Protein AF-C5RCT8-F1 (afdb_monomer_lite)

Secondary structure (DSSP, 8-state):
-------SS--HHHHHHHHHHHHHTT----SEEEES--TTHHHHHHHH-TTSEEEE-HHHHHHHHHHHS-TTTHHHHHHHHHHHHH-SSHHHHHHHHHHHHHHHHTT-HHHHHHHHH-TTSSGGGGS-HHHHHHHH--HHHHHHHHHHHHHHHTT---SSHHHHHHHHHHHHHHHHHHHTT-PPTT-S--HHHHHHHHTT-SEEEES-HHHHHHHHHTT---SEEEE--SPP----PPP-PPEEEEEEEEEEE--HHHHGGGGS--SSEEEEEEE---SPPPTTEEEEE---HHHHGGG--EEEE--

Structure (mmCIF, N/CA/C/O backbone):
data_AF-C5RCT8-F1
#
_entry.id   AF-C5RCT8-F1
#
loop_
_atom_site.group_PDB
_atom_site.id
_atom_site.type_symbol
_atom_site.label_atom_id
_atom_site.label_alt_id
_atom_site.label_comp_id
_atom_site.label_asym_id
_atom_site.label_entity_id
_atom_site.label_seq_id
_atom_site.pdbx_PDB_ins_code
_atom_site.Cartn_x
_atom_site.Cartn_y
_atom_site.Cartn_z
_atom_site.occupancy
_atom_site.B_iso_or_equiv
_atom_site.auth_seq_id
_atom_site.auth_comp_id
_atom_site.auth_asym_id
_atom_site.auth_atom_id
_atom_site.pdbx_PDB_model_num
ATOM 1 N N . MET A 1 1 ? 4.309 7.008 -5.033 1.00 77.38 1 MET A N 1
ATOM 2 C CA . MET A 1 1 ? 3.570 8.239 -4.696 1.00 77.38 1 MET A CA 1
ATOM 3 C C . MET A 1 1 ? 3.017 8.797 -5.989 1.00 77.38 1 MET A C 1
ATOM 5 O O . MET A 1 1 ? 3.770 8.802 -6.954 1.00 77.38 1 MET A O 1
ATOM 9 N N . LEU A 1 2 ? 1.727 9.137 -6.037 1.00 84.38 2 LEU A N 1
ATOM 10 C CA . LEU A 1 2 ? 1.092 9.661 -7.255 1.00 84.38 2 LEU A CA 1
ATOM 11 C C . LEU A 1 2 ? 1.154 11.185 -7.296 1.00 84.38 2 LEU A C 1
ATOM 13 O O . LEU A 1 2 ? 1.546 11.748 -8.307 1.00 84.38 2 LEU A O 1
ATOM 17 N N . ASN A 1 3 ? 0.832 11.833 -6.177 1.00 88.62 3 ASN A N 1
ATOM 18 C CA . ASN A 1 3 ? 0.940 13.275 -6.037 1.00 88.62 3 ASN A CA 1
ATOM 19 C C . ASN A 1 3 ? 1.176 13.670 -4.569 1.00 88.62 3 ASN A C 1
ATOM 21 O O . ASN A 1 3 ? 1.023 12.832 -3.672 1.00 88.62 3 ASN A O 1
ATOM 25 N N . TYR A 1 4 ? 1.558 14.923 -4.341 1.00 89.81 4 TYR A N 1
ATOM 26 C CA . TYR A 1 4 ? 1.671 15.557 -3.034 1.00 89.81 4 TYR A CA 1
ATOM 27 C C . TYR A 1 4 ? 1.372 17.056 -3.167 1.00 89.81 4 TYR A C 1
ATOM 29 O O . TYR A 1 4 ? 1.476 17.617 -4.252 1.00 89.81 4 TYR A O 1
ATOM 37 N N . GLN A 1 5 ? 0.999 17.697 -2.063 1.00 88.31 5 GLN A N 1
ATOM 38 C CA . GLN A 1 5 ? 0.811 19.142 -2.005 1.00 88.31 5 GLN A CA 1
ATOM 39 C C . GLN A 1 5 ? 1.250 19.626 -0.626 1.00 88.31 5 GLN A C 1
ATOM 41 O O . GLN A 1 5 ? 0.885 19.021 0.386 1.00 88.31 5 GLN A O 1
ATOM 46 N N . VAL A 1 6 ? 2.060 20.683 -0.590 1.00 87.81 6 VAL A N 1
ATOM 47 C CA . VAL A 1 6 ? 2.393 21.382 0.653 1.00 87.81 6 VAL A CA 1
ATOM 48 C C . VAL A 1 6 ? 1.268 22.363 0.937 1.00 87.81 6 VAL A C 1
ATOM 50 O O . VAL A 1 6 ? 0.852 23.115 0.059 1.00 87.81 6 VAL A O 1
ATOM 53 N N . ALA A 1 7 ? 0.738 22.321 2.153 1.00 86.69 7 ALA A N 1
ATOM 54 C CA . ALA A 1 7 ? -0.342 23.197 2.558 1.00 86.69 7 ALA A CA 1
ATOM 55 C C . ALA A 1 7 ? -0.207 23.600 4.031 1.00 86.69 7 ALA A C 1
ATOM 57 O O . ALA A 1 7 ? 0.176 22.765 4.855 1.00 86.69 7 ALA A O 1
ATOM 58 N N . PRO A 1 8 ? -0.560 24.849 4.384 1.00 82.94 8 PRO A N 1
ATOM 59 C CA . PRO A 1 8 ? -0.461 25.340 5.756 1.00 82.94 8 PRO A CA 1
ATOM 60 C C . PRO A 1 8 ? -1.582 24.815 6.665 1.00 82.94 8 PRO A C 1
ATOM 62 O O . PRO A 1 8 ? -1.410 24.749 7.879 1.00 82.94 8 PRO A O 1
ATOM 65 N N . THR A 1 9 ? -2.740 24.459 6.100 1.00 81.56 9 THR A N 1
ATOM 66 C CA . THR A 1 9 ? -3.911 23.968 6.843 1.00 81.56 9 THR A CA 1
ATOM 67 C C . THR A 1 9 ? -4.598 22.835 6.092 1.00 81.56 9 THR A C 1
ATOM 69 O O . THR A 1 9 ? -4.461 22.714 4.880 1.00 81.56 9 THR A O 1
ATOM 72 N N . GLU A 1 10 ? -5.359 22.000 6.797 1.00 78.75 10 GLU A N 1
ATOM 73 C CA . GLU A 1 10 ? -6.239 21.017 6.163 1.00 78.75 10 GLU A CA 1
ATOM 74 C C . GLU A 1 10 ? -7.569 21.694 5.800 1.00 78.75 10 GLU A C 1
ATOM 76 O O . GLU A 1 10 ? -8.319 22.105 6.686 1.00 78.75 10 GLU A O 1
ATOM 81 N N . SER A 1 11 ? -7.876 21.827 4.506 1.00 83.88 11 SER A N 1
ATOM 82 C CA . SER A 1 11 ? -9.152 22.386 4.039 1.00 83.88 11 SER A CA 1
ATOM 83 C C . SER A 1 11 ? -9.730 21.593 2.868 1.00 83.88 11 SER A C 1
ATOM 85 O O . SER A 1 11 ? -8.994 20.980 2.090 1.00 83.88 11 SER A O 1
ATOM 87 N N . THR A 1 12 ? -11.057 21.640 2.699 1.00 84.00 12 THR A N 1
ATOM 88 C CA . THR A 1 12 ? -11.737 21.038 1.539 1.00 84.00 12 THR A CA 1
ATOM 89 C C . THR A 1 12 ? -11.171 21.568 0.216 1.00 84.00 12 THR A C 1
ATOM 91 O O . THR A 1 12 ? -11.047 20.805 -0.743 1.00 84.00 12 THR A O 1
ATOM 94 N N . GLY A 1 13 ? -10.789 22.851 0.156 1.00 86.69 13 GLY A N 1
ATOM 95 C CA . GLY A 1 13 ? -10.220 23.469 -1.045 1.00 86.69 13 GLY A CA 1
ATOM 96 C C . GLY A 1 13 ? -8.923 22.793 -1.493 1.00 86.69 13 GLY A C 1
ATOM 97 O O . GLY A 1 13 ? -8.798 22.425 -2.658 1.00 86.69 13 GLY A O 1
ATOM 98 N N . ILE A 1 14 ? -8.016 22.527 -0.552 1.00 88.50 14 ILE A N 1
ATOM 99 C CA . ILE A 1 14 ? -6.735 21.860 -0.832 1.00 88.50 14 ILE A CA 1
ATOM 100 C C . ILE A 1 14 ? -6.958 20.418 -1.293 1.00 88.50 14 ILE A C 1
ATOM 102 O O . ILE A 1 14 ? -6.371 19.979 -2.278 1.00 88.50 14 ILE A O 1
ATOM 106 N N . TRP A 1 15 ? -7.857 19.675 -0.639 1.00 90.44 15 TRP A N 1
ATOM 107 C CA . TRP A 1 15 ? -8.186 18.317 -1.086 1.00 90.44 15 TRP A CA 1
ATOM 108 C C . TRP A 1 15 ? -8.823 18.303 -2.476 1.00 90.44 15 TRP A C 1
ATOM 110 O O . TRP A 1 15 ? -8.517 17.424 -3.275 1.00 90.44 15 TRP A O 1
ATOM 120 N N . THR A 1 16 ? -9.684 19.273 -2.779 1.00 90.00 16 THR A N 1
ATOM 121 C CA . THR A 1 16 ? -10.315 19.434 -4.100 1.00 90.00 16 THR A CA 1
ATOM 122 C C . THR A 1 16 ? -9.260 19.681 -5.176 1.00 90.00 16 THR A C 1
ATOM 124 O O . THR A 1 16 ? -9.295 19.053 -6.233 1.00 90.00 16 THR A O 1
ATOM 127 N N . GLU A 1 17 ? -8.282 20.543 -4.901 1.00 91.00 17 GLU A N 1
ATOM 128 C CA . GLU A 1 17 ? -7.167 20.797 -5.810 1.00 91.00 17 GLU A CA 1
ATOM 129 C C . GLU A 1 17 ? -6.319 19.536 -6.026 1.00 91.00 17 GLU A C 1
ATOM 131 O O . GLU A 1 17 ? -6.157 19.090 -7.167 1.00 91.00 17 GLU A O 1
ATOM 136 N N . LEU A 1 18 ? -5.867 18.892 -4.945 1.00 92.00 18 LEU A N 1
ATOM 137 C CA . LEU A 1 18 ? -5.072 17.666 -5.015 1.00 92.00 18 LEU A CA 1
ATOM 138 C C . LEU A 1 18 ? -5.809 16.546 -5.768 1.00 92.00 18 LEU A C 1
ATOM 140 O O . LEU A 1 18 ? -5.236 15.899 -6.641 1.00 92.00 18 LEU A O 1
ATOM 144 N N . LEU A 1 19 ? -7.092 16.316 -5.489 1.00 92.62 19 LEU A N 1
ATOM 145 C CA . LEU A 1 19 ? -7.886 15.304 -6.195 1.00 92.62 19 LEU A CA 1
ATOM 146 C C . LEU A 1 19 ? -8.122 15.692 -7.663 1.00 92.62 19 LEU A C 1
ATOM 148 O O . LEU A 1 19 ? -8.062 14.835 -8.544 1.00 92.62 19 LEU A O 1
ATOM 152 N N . GLY A 1 20 ? -8.324 16.980 -7.947 1.00 92.00 20 GLY A N 1
ATOM 153 C CA . GLY A 1 20 ? -8.445 17.503 -9.305 1.00 92.00 20 GLY A CA 1
ATOM 154 C C . GLY A 1 20 ? -7.177 17.297 -10.134 1.00 92.00 20 GLY A C 1
ATOM 155 O O . GLY A 1 20 ? -7.262 16.929 -11.306 1.00 92.00 20 GLY A O 1
ATOM 156 N N . THR A 1 21 ? -5.994 17.469 -9.538 1.00 92.69 21 THR A N 1
ATOM 157 C CA . THR A 1 21 ? -4.724 17.182 -10.227 1.00 92.69 21 THR A CA 1
ATOM 158 C C . THR A 1 21 ? -4.564 15.697 -10.554 1.00 92.69 21 THR A C 1
ATOM 160 O O . THR A 1 21 ? -4.125 15.382 -11.657 1.00 92.69 21 THR A O 1
ATOM 163 N N . LEU A 1 22 ? -4.994 14.782 -9.675 1.00 92.81 22 LEU A N 1
ATOM 164 C CA . LEU A 1 22 ? -4.985 13.340 -9.964 1.00 92.81 22 LEU A CA 1
ATOM 165 C C . LEU A 1 22 ? -5.866 12.994 -11.172 1.00 92.81 22 LEU A C 1
ATOM 167 O O . LEU A 1 22 ? -5.460 12.209 -12.028 1.00 92.81 22 LEU A O 1
ATOM 171 N N . ILE A 1 23 ? -7.044 13.615 -11.280 1.00 92.25 23 ILE A N 1
ATOM 172 C CA . ILE A 1 23 ? -7.932 13.440 -12.439 1.00 92.25 23 ILE A CA 1
ATOM 173 C C . ILE A 1 23 ? -7.268 13.972 -13.712 1.00 92.25 23 ILE A C 1
ATOM 175 O O . ILE A 1 23 ? -7.256 13.284 -14.732 1.00 92.25 23 ILE A O 1
ATOM 179 N N . LYS A 1 24 ? -6.659 15.165 -13.655 1.00 93.25 24 LYS A N 1
ATOM 180 C CA . LYS A 1 24 ? -5.913 15.744 -14.789 1.00 93.25 24 LYS A CA 1
ATOM 181 C C . LYS A 1 24 ? -4.738 14.863 -15.228 1.00 93.25 24 LYS A C 1
ATOM 183 O O . LYS A 1 24 ? -4.440 14.802 -16.414 1.00 93.25 24 LYS A O 1
ATOM 188 N N . GLN A 1 25 ? -4.105 14.157 -14.291 1.00 91.94 25 GLN A N 1
ATOM 189 C CA . GLN A 1 25 ? -3.040 13.181 -14.554 1.00 91.94 25 GLN A CA 1
ATOM 190 C C . GLN A 1 25 ? -3.556 11.840 -15.115 1.00 91.94 25 GLN A C 1
ATOM 192 O O . GLN A 1 25 ? -2.756 10.956 -15.410 1.00 91.94 25 GLN A O 1
ATOM 197 N N . GLY A 1 26 ? -4.873 11.676 -15.281 1.00 91.50 26 GLY A N 1
ATOM 198 C CA . GLY A 1 26 ? -5.485 10.516 -15.930 1.00 91.50 26 GLY A CA 1
ATOM 199 C C . GLY A 1 26 ? -6.064 9.468 -14.979 1.00 91.50 26 GLY A C 1
ATOM 200 O O . GLY A 1 26 ? -6.503 8.416 -15.446 1.00 91.50 26 GLY A O 1
ATOM 201 N N . VAL A 1 27 ? -6.108 9.723 -13.666 1.00 92.19 27 VAL A N 1
ATOM 202 C CA . VAL A 1 27 ? -6.805 8.833 -12.725 1.00 92.19 27 VAL A CA 1
ATOM 203 C C . VAL A 1 27 ? -8.311 8.942 -12.963 1.00 92.19 27 VAL A C 1
ATOM 205 O O . VAL A 1 27 ? -8.900 10.000 -12.756 1.00 92.19 27 VAL A O 1
ATOM 208 N N . LYS A 1 28 ? -8.933 7.841 -13.394 1.00 87.25 28 LYS A N 1
ATOM 209 C CA . LYS A 1 28 ? -10.374 7.782 -13.689 1.00 87.25 28 LYS A CA 1
ATOM 210 C C . LYS A 1 28 ? -11.154 7.120 -12.560 1.00 87.25 28 LYS A C 1
ATOM 212 O O . LYS A 1 28 ? -11.930 7.778 -11.876 1.00 87.25 28 LYS A O 1
ATOM 217 N N . ASP A 1 29 ? -10.895 5.836 -12.335 1.00 88.56 29 ASP A N 1
ATOM 218 C CA . ASP A 1 29 ? -11.643 5.027 -11.379 1.00 88.56 29 ASP A CA 1
ATOM 219 C C . ASP A 1 29 ? -10.770 4.622 -10.193 1.00 88.56 29 ASP A C 1
ATOM 221 O O . ASP A 1 29 ? -9.711 4.011 -10.342 1.00 88.56 29 ASP A O 1
ATOM 225 N N . VAL A 1 30 ? -11.247 4.946 -8.991 1.00 91.75 30 VAL A N 1
ATOM 226 C CA . VAL A 1 30 ? -10.635 4.531 -7.727 1.00 91.75 30 VAL A CA 1
ATOM 227 C C . VAL A 1 30 ? -11.649 3.702 -6.954 1.00 91.75 30 VAL A C 1
ATOM 229 O O . VAL A 1 30 ? -12.759 4.155 -6.693 1.00 91.75 30 VAL A O 1
ATOM 232 N N . LEU A 1 31 ? -11.273 2.482 -6.571 1.00 91.25 31 LEU A N 1
ATOM 233 C CA . LEU A 1 31 ? -12.170 1.582 -5.840 1.00 91.25 31 LEU A CA 1
ATOM 234 C C . LEU A 1 31 ? -12.254 1.918 -4.349 1.00 91.25 31 LEU A C 1
ATOM 236 O O . LEU A 1 31 ? -13.316 1.765 -3.746 1.00 91.25 31 LEU A O 1
ATOM 240 N N . LEU A 1 32 ? -11.140 2.345 -3.745 1.00 91.75 32 LEU A N 1
ATOM 241 C CA . LEU A 1 32 ? -11.029 2.539 -2.303 1.00 91.75 32 LEU A CA 1
ATOM 242 C C . LEU A 1 32 ? -10.039 3.648 -1.936 1.00 91.75 32 LEU A C 1
ATOM 244 O O . LEU A 1 32 ? -8.882 3.610 -2.348 1.00 91.75 32 LEU A O 1
ATOM 248 N N . PHE A 1 33 ? -10.469 4.555 -1.062 1.00 91.75 33 PHE A N 1
ATOM 249 C CA . PHE A 1 33 ? -9.598 5.478 -0.335 1.00 91.75 33 PHE A CA 1
ATOM 250 C C . PHE A 1 33 ? -9.476 5.052 1.130 1.00 91.75 33 PHE A C 1
ATOM 252 O O . PHE A 1 33 ? -10.487 4.862 1.807 1.00 91.75 33 PHE A O 1
ATOM 259 N N . VAL A 1 34 ? -8.243 4.933 1.635 1.00 90.56 34 VAL A N 1
ATOM 260 C CA . VAL A 1 34 ? -7.954 4.646 3.050 1.00 90.56 34 VAL A CA 1
ATOM 261 C C . VAL A 1 34 ? -7.294 5.871 3.685 1.00 90.56 34 VAL A C 1
ATOM 263 O O . VAL A 1 34 ? -6.197 6.244 3.277 1.00 90.56 34 VAL A O 1
ATOM 266 N N . ALA A 1 35 ? -7.931 6.489 4.683 1.00 89.12 35 ALA A N 1
ATOM 267 C CA . ALA A 1 35 ? -7.444 7.729 5.305 1.00 89.12 35 ALA A CA 1
ATOM 268 C C . ALA A 1 35 ? -7.709 7.787 6.822 1.00 89.12 35 ALA A C 1
ATOM 270 O O . ALA A 1 35 ? -8.601 7.106 7.326 1.00 89.12 35 ALA A O 1
ATOM 271 N N . ASP A 1 36 ? -6.930 8.591 7.556 1.00 83.31 36 ASP A N 1
ATOM 272 C CA . ASP A 1 36 ? -6.996 8.707 9.028 1.00 83.31 36 ASP A CA 1
ATOM 273 C C . ASP A 1 36 ? -8.324 9.311 9.522 1.00 83.31 36 ASP A C 1
ATOM 275 O O . ASP A 1 36 ? -8.956 8.798 10.438 1.00 83.31 36 ASP A O 1
ATOM 279 N N . GLY A 1 37 ? -8.835 10.343 8.858 1.00 77.88 37 GLY A N 1
ATOM 280 C CA . GLY A 1 37 ? -9.918 11.128 9.455 1.00 77.88 37 GLY A CA 1
ATOM 281 C C . GLY A 1 37 ? -9.874 12.596 9.084 1.00 77.88 37 GLY A C 1
ATOM 282 O O . GLY A 1 37 ? -10.264 13.417 9.902 1.00 77.88 37 GLY A O 1
ATOM 283 N N . LEU A 1 38 ? -9.312 12.921 7.918 1.00 82.12 38 LEU A N 1
ATOM 284 C CA . LEU A 1 38 ? -8.872 14.277 7.600 1.00 82.12 38 LEU A CA 1
ATOM 285 C C . LEU A 1 38 ? -10.069 15.187 7.325 1.00 82.12 38 LEU A C 1
ATOM 287 O O . LEU A 1 38 ? -11.027 14.790 6.651 1.00 82.12 38 LEU A O 1
ATOM 291 N N . VAL A 1 39 ? -10.001 16.408 7.848 1.00 79.88 39 VAL A N 1
ATOM 292 C CA . VAL A 1 39 ? -11.077 17.392 7.714 1.00 79.88 39 VAL A CA 1
ATOM 293 C C . VAL A 1 39 ? -11.191 17.813 6.246 1.00 79.88 39 VAL A C 1
ATOM 295 O O . VAL A 1 39 ? -10.190 18.054 5.574 1.00 79.88 39 VAL A O 1
ATOM 298 N N . GLY A 1 40 ? -12.417 17.846 5.717 1.00 82.31 40 GLY A N 1
ATOM 299 C CA . GLY A 1 40 ? -12.701 18.237 4.329 1.00 82.31 40 GLY A CA 1
ATOM 300 C C . GLY A 1 40 ? -12.374 17.185 3.258 1.00 82.31 40 GLY A C 1
ATOM 301 O O . GLY A 1 40 ? -12.821 17.319 2.119 1.00 82.31 40 GLY A O 1
ATOM 302 N N . LEU A 1 41 ? -11.663 16.100 3.598 1.00 87.81 41 LEU A N 1
ATOM 303 C CA . LEU A 1 41 ? -11.333 15.046 2.631 1.00 87.81 41 LEU A CA 1
ATOM 304 C C . LEU A 1 41 ? -12.585 14.311 2.140 1.00 87.81 41 LEU A C 1
ATOM 306 O O . LEU A 1 41 ? -12.716 14.052 0.947 1.00 87.81 41 LEU A O 1
ATOM 310 N N . ASP A 1 42 ? -13.514 13.981 3.041 1.00 86.94 42 ASP A N 1
ATOM 311 C CA . ASP A 1 42 ? -14.731 13.241 2.680 1.00 86.94 42 ASP A CA 1
ATOM 312 C C . ASP A 1 42 ? -15.600 14.033 1.680 1.00 86.94 42 ASP A C 1
ATOM 314 O O . ASP A 1 42 ? -16.164 13.453 0.750 1.00 86.94 42 ASP A O 1
ATOM 318 N N . GLU A 1 43 ? -15.650 15.362 1.816 1.00 86.62 43 GLU A N 1
ATOM 319 C CA . GLU A 1 43 ? -16.337 16.268 0.890 1.00 86.62 43 GLU A CA 1
ATOM 320 C C . GLU A 1 43 ? -15.636 16.324 -0.477 1.00 86.62 43 GLU A C 1
ATOM 322 O O . GLU A 1 43 ? -16.280 16.122 -1.509 1.00 86.62 43 GLU A O 1
ATOM 327 N N . GLY A 1 44 ? -14.307 16.489 -0.492 1.00 88.56 44 GLY A N 1
ATOM 328 C CA . GLY A 1 44 ? -13.517 16.448 -1.726 1.00 88.56 44 GLY A CA 1
ATOM 329 C C . GLY A 1 44 ? -13.667 15.116 -2.472 1.00 88.56 44 GLY A C 1
ATOM 330 O O . GLY A 1 44 ? -13.874 15.091 -3.687 1.00 88.56 44 GLY A O 1
ATOM 331 N N . LEU A 1 45 ? -13.650 13.994 -1.746 1.00 90.94 45 LEU A N 1
ATOM 332 C CA . LEU A 1 45 ? -13.852 12.664 -2.323 1.00 90.94 45 LEU A CA 1
ATOM 333 C C . LEU A 1 45 ? -15.266 12.477 -2.881 1.00 90.94 45 LEU A C 1
ATOM 335 O O . LEU A 1 45 ? -15.408 11.865 -3.934 1.00 90.94 45 LEU A O 1
ATOM 339 N N . ASN A 1 46 ? -16.308 12.991 -2.217 1.00 89.50 46 ASN A N 1
ATOM 340 C CA . ASN A 1 46 ? -17.679 12.953 -2.747 1.00 89.50 46 ASN A CA 1
ATOM 341 C C . ASN A 1 46 ? -17.789 13.692 -4.087 1.00 89.50 46 ASN A C 1
ATOM 343 O O . ASN A 1 46 ? -18.501 13.237 -4.977 1.00 89.50 46 ASN A O 1
ATOM 347 N N . ARG A 1 47 ? -17.072 14.810 -4.236 1.00 90.19 47 ARG A N 1
ATOM 348 C CA . ARG A 1 47 ? -17.105 15.633 -5.447 1.00 90.19 47 ARG A CA 1
ATOM 349 C C . ARG A 1 47 ? -16.345 15.007 -6.616 1.00 90.19 47 ARG A C 1
ATOM 351 O O . ARG A 1 47 ? -16.834 15.034 -7.740 1.00 90.19 47 ARG A O 1
ATOM 358 N N . HIS A 1 48 ? -15.152 14.473 -6.359 1.00 91.19 48 HIS A N 1
ATOM 359 C CA . HIS A 1 48 ? -14.235 14.012 -7.409 1.00 91.19 48 HIS A CA 1
ATOM 360 C C . HIS A 1 48 ? -14.319 12.511 -7.697 1.00 91.19 48 HIS A C 1
ATOM 362 O O . HIS A 1 48 ? -14.173 12.101 -8.844 1.00 91.19 48 HIS A O 1
ATOM 368 N N . PHE A 1 49 ? -14.582 11.691 -6.677 1.00 93.12 49 PHE A N 1
ATOM 369 C CA . PHE A 1 49 ? -14.634 10.231 -6.784 1.00 93.12 49 PHE A CA 1
ATOM 370 C C . PHE A 1 49 ? -15.875 9.664 -6.065 1.00 93.12 49 PHE A C 1
ATOM 372 O O . PHE A 1 49 ? -15.740 8.891 -5.113 1.00 93.12 49 PHE A O 1
ATOM 379 N N . PRO A 1 50 ? -17.102 10.006 -6.509 1.00 91.06 50 PRO A N 1
ATOM 380 C CA . PRO A 1 50 ? -18.341 9.637 -5.812 1.00 91.06 50 PRO A CA 1
ATOM 381 C C . PRO A 1 50 ? -18.575 8.123 -5.723 1.00 91.06 50 PRO A C 1
ATOM 383 O O . PRO A 1 50 ? -19.202 7.647 -4.782 1.00 91.06 50 PRO A O 1
ATOM 386 N N . LYS A 1 51 ? -18.062 7.355 -6.692 1.00 91.62 51 LYS A N 1
ATOM 387 C CA . LYS A 1 51 ? -18.183 5.888 -6.729 1.00 91.62 51 LYS A CA 1
ATOM 388 C C . LYS A 1 51 ? -17.171 5.175 -5.827 1.00 91.62 51 LYS A C 1
ATOM 390 O O . LYS A 1 51 ? -17.327 3.984 -5.565 1.00 91.62 51 LYS A O 1
ATOM 395 N N . ALA A 1 52 ? -16.123 5.870 -5.385 1.00 93.25 52 ALA A N 1
ATOM 396 C CA . ALA A 1 52 ? -15.054 5.256 -4.617 1.00 93.25 52 ALA A CA 1
ATOM 397 C C . ALA A 1 52 ? -15.508 4.968 -3.187 1.00 93.25 52 ALA A C 1
ATOM 399 O O . ALA A 1 52 ? -16.032 5.838 -2.485 1.00 93.25 52 ALA A O 1
ATOM 400 N N . LYS A 1 53 ? -15.244 3.747 -2.720 1.00 92.75 53 LYS A N 1
ATOM 401 C CA . LYS A 1 53 ? -15.472 3.391 -1.323 1.00 92.75 53 LYS A CA 1
ATOM 402 C C . LYS A 1 53 ? -14.468 4.113 -0.428 1.00 92.75 53 LYS A C 1
ATOM 404 O O . LYS A 1 53 ? -13.354 4.446 -0.836 1.00 92.75 53 LYS A O 1
ATOM 409 N N . ARG A 1 54 ? -14.845 4.323 0.831 1.00 91.50 54 ARG A N 1
ATOM 410 C CA . ARG A 1 54 ? -13.990 4.950 1.846 1.00 91.50 54 ARG A CA 1
ATOM 411 C C . ARG A 1 54 ? -13.733 3.973 2.968 1.00 91.50 54 ARG A C 1
ATOM 413 O O . ARG A 1 54 ? -14.625 3.218 3.336 1.00 91.50 54 ARG A O 1
ATOM 420 N N . GLN A 1 55 ? -12.538 4.020 3.528 1.00 91.75 55 GLN A N 1
ATOM 421 C CA . GLN A 1 55 ? -12.140 3.236 4.685 1.00 91.75 55 GLN A CA 1
ATOM 422 C C . GLN A 1 55 ? -11.376 4.134 5.654 1.00 91.75 55 GLN A C 1
ATOM 424 O O . GLN A 1 55 ? -10.401 4.791 5.283 1.00 91.75 55 GLN A O 1
ATOM 429 N N . ARG A 1 56 ? -11.782 4.128 6.924 1.00 90.38 56 ARG A N 1
ATOM 430 C CA . ARG A 1 56 ? -10.973 4.732 7.985 1.00 90.38 56 ARG A CA 1
ATOM 431 C C . ARG A 1 56 ? -9.750 3.867 8.247 1.00 90.38 56 ARG A C 1
ATOM 433 O O . ARG A 1 56 ? -9.829 2.641 8.322 1.00 90.38 56 ARG A O 1
ATOM 440 N N . CYS A 1 57 ? -8.598 4.498 8.388 1.00 89.38 57 CYS A N 1
ATOM 441 C CA . CYS A 1 57 ? -7.356 3.787 8.603 1.00 89.38 57 CYS A CA 1
ATOM 442 C C . CYS A 1 57 ? -7.350 3.084 9.971 1.00 89.38 57 CYS A C 1
ATOM 444 O O . CYS A 1 57 ? -7.207 3.728 11.010 1.00 89.38 57 CYS A O 1
ATOM 446 N N . LEU A 1 58 ? -7.434 1.749 9.982 1.00 90.00 58 LEU A N 1
ATOM 447 C CA . LEU A 1 58 ? -7.522 0.978 11.228 1.00 90.00 58 LEU A CA 1
ATOM 448 C C . LEU A 1 58 ? -6.279 1.095 12.117 1.00 90.00 58 LEU A C 1
ATOM 450 O O . LEU A 1 58 ? -6.389 0.974 13.336 1.00 90.00 58 LEU A O 1
ATOM 454 N N . VAL A 1 59 ? -5.107 1.375 11.541 1.00 87.88 59 VAL A N 1
ATOM 455 C CA . VAL A 1 59 ? -3.897 1.642 12.333 1.00 87.88 59 VAL A CA 1
ATOM 456 C C . VAL A 1 59 ? -4.028 2.947 13.112 1.00 87.88 59 VAL A C 1
ATOM 458 O O . VAL A 1 59 ? -3.691 2.979 14.296 1.00 87.88 59 VAL A O 1
ATOM 461 N N . HIS A 1 60 ? -4.542 4.006 12.486 1.00 88.25 60 HIS A N 1
ATOM 462 C CA . HIS A 1 60 ? -4.741 5.278 13.173 1.00 88.25 60 HIS A CA 1
ATOM 463 C C . HIS A 1 60 ? -5.884 5.204 14.186 1.00 88.25 60 HIS A C 1
ATOM 465 O O . HIS A 1 60 ? -5.712 5.666 15.314 1.00 88.25 60 HIS A O 1
ATOM 471 N N . VAL A 1 61 ? -6.980 4.508 13.858 1.00 90.56 61 VAL A N 1
ATOM 472 C CA . VAL A 1 61 ? -8.039 4.191 14.831 1.00 90.56 61 VAL A CA 1
ATOM 473 C C . VAL A 1 61 ? -7.447 3.465 16.041 1.00 90.56 61 VAL A C 1
ATOM 475 O O . VAL A 1 61 ? -7.626 3.907 17.172 1.00 90.56 61 VAL A O 1
ATOM 478 N N . GLY A 1 62 ? -6.652 2.415 15.816 1.00 91.12 62 GLY A N 1
ATOM 479 C CA . GLY A 1 62 ? -5.974 1.679 16.882 1.00 91.12 62 GLY A CA 1
ATOM 480 C C . GLY A 1 62 ? -5.065 2.561 17.744 1.00 91.12 62 GLY A C 1
ATOM 481 O O . GLY A 1 62 ? -5.094 2.459 18.967 1.00 91.12 62 GLY A O 1
ATOM 482 N N . ARG A 1 63 ? -4.291 3.474 17.144 1.00 88.50 63 ARG A N 1
ATOM 483 C CA . ARG A 1 63 ? -3.455 4.434 17.893 1.00 88.50 63 ARG A CA 1
ATOM 484 C C . ARG A 1 63 ? -4.285 5.412 18.719 1.00 88.50 63 ARG A C 1
ATOM 486 O O . ARG A 1 63 ? -3.937 5.675 19.866 1.00 88.50 63 ARG A O 1
ATOM 493 N N . ASN A 1 64 ? -5.378 5.925 18.160 1.00 90.62 64 ASN A N 1
ATOM 494 C CA . ASN A 1 64 ? -6.290 6.825 18.861 1.00 90.62 64 ASN A CA 1
ATOM 495 C C . ASN A 1 64 ? -6.902 6.132 20.090 1.00 90.62 64 ASN A C 1
ATOM 497 O O . ASN A 1 64 ? -6.890 6.703 21.181 1.00 90.62 64 ASN A O 1
ATOM 501 N N . LEU A 1 65 ? -7.322 4.867 19.948 1.00 92.44 65 LEU A N 1
ATOM 502 C CA . LEU A 1 65 ? -7.779 4.042 21.072 1.00 92.44 65 LEU A CA 1
ATOM 503 C C . LEU A 1 65 ? -6.698 3.946 22.159 1.00 92.44 65 LEU A C 1
ATOM 505 O O . LEU A 1 65 ? -6.950 4.262 23.316 1.00 92.44 65 LEU A O 1
ATOM 509 N N . VAL A 1 66 ? -5.467 3.592 21.784 1.00 92.94 66 VAL A N 1
ATOM 510 C CA . VAL A 1 66 ? -4.332 3.413 22.711 1.00 92.94 66 VAL A CA 1
ATOM 511 C C . VAL A 1 66 ? -3.967 4.683 23.472 1.00 92.94 66 VAL A C 1
ATOM 513 O O . VAL A 1 66 ? -3.626 4.621 24.656 1.00 92.94 66 VAL A O 1
ATOM 516 N N . ASN A 1 67 ? -4.037 5.832 22.806 1.00 92.38 67 ASN A N 1
ATOM 517 C CA . ASN A 1 67 ? -3.704 7.121 23.404 1.00 92.38 67 ASN A CA 1
ATOM 518 C C . ASN A 1 67 ? -4.742 7.570 24.440 1.00 92.38 67 ASN A C 1
ATOM 520 O O . ASN A 1 67 ? -4.395 8.312 25.354 1.00 92.38 67 ASN A O 1
ATOM 524 N N . LYS A 1 68 ? -5.989 7.099 24.326 1.00 92.69 68 LYS A N 1
ATOM 525 C CA . LYS A 1 68 ? -7.108 7.470 25.206 1.00 92.69 68 LYS A CA 1
ATOM 526 C C . LYS A 1 68 ? -7.381 6.470 26.336 1.00 92.69 68 LYS A C 1
ATOM 528 O O . LYS A 1 68 ? -8.265 6.717 27.151 1.00 92.69 68 LYS A O 1
ATOM 533 N N . VAL A 1 69 ? -6.637 5.364 26.407 1.00 94.94 69 VAL A N 1
ATOM 534 C CA . VAL A 1 69 ? -6.776 4.345 27.464 1.00 94.94 69 VAL A CA 1
ATOM 535 C C . VAL A 1 69 ? -5.561 4.305 28.389 1.00 94.94 69 VAL A C 1
ATOM 537 O O . VAL A 1 69 ? -4.447 4.703 28.028 1.00 94.94 69 VAL A O 1
ATOM 540 N N . ARG A 1 70 ? -5.773 3.792 29.606 1.00 95.19 70 ARG A N 1
ATOM 541 C CA . ARG A 1 70 ? -4.722 3.632 30.622 1.00 95.19 70 ARG A CA 1
ATOM 542 C C . ARG A 1 70 ? -3.638 2.680 30.123 1.00 95.19 70 ARG A C 1
ATOM 544 O O . ARG A 1 70 ? -3.937 1.693 29.456 1.00 95.19 70 ARG A O 1
ATOM 551 N N . VAL A 1 71 ? -2.383 2.926 30.509 1.00 94.88 71 VAL A N 1
ATOM 552 C CA . VAL A 1 71 ? -1.214 2.149 30.044 1.00 94.88 71 VAL A CA 1
ATOM 553 C C . VAL A 1 71 ? -1.384 0.643 30.268 1.00 94.88 71 VAL A C 1
ATOM 555 O O . VAL A 1 71 ? -1.092 -0.135 29.363 1.00 94.88 71 VAL A O 1
ATOM 558 N N . LYS A 1 72 ? -1.928 0.250 31.428 1.00 95.94 72 LYS A N 1
ATOM 559 C CA . LYS A 1 72 ? -2.205 -1.151 31.778 1.00 95.94 72 LYS A CA 1
ATOM 560 C C . LYS A 1 72 ? -3.202 -1.844 30.836 1.00 95.94 72 LYS A C 1
ATOM 562 O O . LYS A 1 72 ? -3.043 -3.025 30.551 1.00 95.94 72 LYS A O 1
ATOM 567 N N . ASP A 1 73 ? -4.166 -1.100 30.294 1.00 94.75 73 ASP A N 1
ATOM 568 C CA . ASP A 1 73 ? -5.256 -1.649 29.481 1.00 94.75 73 ASP A CA 1
ATOM 569 C C . ASP A 1 73 ? -4.915 -1.632 27.980 1.00 94.75 73 ASP A C 1
ATOM 571 O O . ASP A 1 73 ? -5.511 -2.371 27.199 1.00 94.75 73 ASP A O 1
ATOM 575 N N . ARG A 1 74 ? -3.907 -0.848 27.557 1.00 94.31 74 ARG A N 1
ATOM 576 C CA . ARG A 1 74 ? -3.505 -0.689 26.143 1.00 94.31 74 ARG A CA 1
ATOM 577 C C . ARG A 1 74 ? -3.323 -2.019 25.417 1.00 94.31 74 ARG A C 1
ATOM 579 O O . ARG A 1 74 ? -3.779 -2.167 24.286 1.00 94.31 74 ARG A O 1
ATOM 586 N N . LYS A 1 75 ? -2.643 -2.985 26.045 1.00 94.75 75 LYS A N 1
ATOM 587 C CA . LYS A 1 75 ? -2.357 -4.286 25.420 1.00 94.75 75 LYS A CA 1
ATOM 588 C C . LYS A 1 75 ? -3.642 -5.078 25.163 1.00 94.75 75 LYS A C 1
ATOM 590 O O . LYS A 1 75 ? -3.783 -5.636 24.077 1.00 94.75 75 LYS A O 1
ATOM 595 N N . ALA A 1 76 ? -4.563 -5.087 26.127 1.00 94.75 76 ALA A N 1
ATOM 596 C CA . ALA A 1 76 ? -5.842 -5.783 26.023 1.00 94.75 76 ALA A CA 1
ATOM 597 C C . ALA A 1 76 ? -6.751 -5.114 24.979 1.00 94.75 76 ALA A C 1
ATOM 599 O O . ALA A 1 76 ? -7.169 -5.771 24.031 1.00 94.75 76 ALA A O 1
ATOM 600 N N . VAL A 1 77 ? -6.915 -3.787 25.051 1.00 94.38 77 VAL A N 1
ATOM 601 C CA . VAL A 1 77 ? -7.733 -3.004 24.106 1.00 94.38 77 VAL A CA 1
ATOM 602 C C . VAL A 1 77 ? -7.287 -3.218 22.655 1.00 94.38 77 VAL A C 1
ATOM 604 O O . VAL A 1 77 ? -8.110 -3.489 21.784 1.00 94.38 77 VAL A O 1
ATOM 607 N N . ILE A 1 78 ? -5.981 -3.141 22.364 1.00 92.44 78 ILE A N 1
ATOM 608 C CA . ILE A 1 78 ? -5.476 -3.390 21.000 1.00 92.44 78 ILE A CA 1
ATOM 609 C C . ILE A 1 78 ? -5.722 -4.838 20.576 1.00 92.44 78 ILE A C 1
ATOM 611 O O . ILE A 1 78 ? -6.005 -5.090 19.405 1.00 92.44 78 ILE A O 1
ATOM 615 N N . SER A 1 79 ? -5.523 -5.794 21.486 1.00 93.44 79 SER A N 1
ATOM 616 C CA . SER A 1 79 ? -5.694 -7.216 21.188 1.00 93.44 79 SER A CA 1
ATOM 617 C C . SER A 1 79 ? -7.135 -7.519 20.790 1.00 93.44 79 SER A C 1
ATOM 619 O O . SER A 1 79 ? -7.355 -8.153 19.759 1.00 93.44 79 SER A O 1
ATOM 621 N N . ASP A 1 80 ? -8.100 -6.988 21.535 1.00 93.44 80 ASP A N 1
ATOM 622 C CA . ASP A 1 80 ? -9.523 -7.155 21.244 1.00 93.44 80 ASP A CA 1
ATOM 623 C C . ASP A 1 80 ? -9.908 -6.438 19.948 1.00 93.44 80 ASP A C 1
ATOM 625 O O . ASP A 1 80 ? -10.509 -7.038 19.058 1.00 93.44 80 ASP A O 1
ATOM 629 N N . PHE A 1 81 ? -9.458 -5.191 19.761 1.00 93.31 81 PHE A N 1
ATOM 630 C CA . PHE A 1 81 ? -9.711 -4.444 18.526 1.00 93.31 81 PHE A CA 1
ATOM 631 C C . PHE A 1 81 ? -9.114 -5.134 17.286 1.00 93.31 81 PHE A C 1
ATOM 633 O O . PHE A 1 81 ? -9.660 -5.051 16.183 1.00 93.31 81 PHE A O 1
ATOM 640 N N . LYS A 1 82 ? -8.003 -5.868 17.440 1.00 91.19 82 LYS A N 1
ATOM 641 C CA . LYS A 1 82 ? -7.422 -6.667 16.351 1.00 91.19 82 LYS A CA 1
ATOM 642 C C . LYS A 1 82 ? -8.312 -7.818 15.899 1.00 91.19 82 LYS A C 1
ATOM 644 O O . LYS A 1 82 ? -8.189 -8.233 14.749 1.00 91.19 82 LYS A O 1
ATOM 649 N N . GLN A 1 83 ? -9.189 -8.331 16.759 1.00 92.06 83 GLN A N 1
ATOM 650 C CA . GLN A 1 83 ? -10.107 -9.403 16.376 1.00 92.06 83 GLN A CA 1
ATOM 651 C C . GLN A 1 83 ? -11.137 -8.917 15.351 1.00 92.06 83 GLN A C 1
ATOM 653 O O . GLN A 1 83 ? -11.450 -9.659 14.424 1.00 92.06 83 GLN A O 1
ATOM 658 N N . VAL A 1 84 ? -11.567 -7.652 15.445 1.00 91.31 84 VAL A N 1
ATOM 659 C CA . VAL A 1 84 ? -12.531 -7.031 14.519 1.00 91.31 84 VAL A CA 1
ATOM 660 C C . VAL A 1 84 ? -12.073 -7.163 13.068 1.00 91.31 84 VAL A C 1
ATOM 662 O O . VAL A 1 84 ? -12.819 -7.638 12.218 1.00 91.31 84 VAL A O 1
ATOM 665 N N . HIS A 1 85 ? -10.819 -6.806 12.770 1.00 85.00 85 HIS A N 1
ATOM 666 C CA . HIS A 1 85 ? -10.320 -6.835 11.392 1.00 85.00 85 HIS A CA 1
ATOM 667 C C . HIS A 1 85 ? -9.694 -8.161 10.951 1.00 85.00 85 HIS A C 1
ATOM 669 O O . HIS A 1 85 ? -9.273 -8.289 9.803 1.00 85.00 85 HIS A O 1
ATOM 675 N N . ARG A 1 86 ? -9.627 -9.148 11.850 1.00 87.81 86 ARG A N 1
ATOM 676 C CA . ARG A 1 86 ? -9.247 -10.533 11.532 1.00 87.81 86 ARG A CA 1
ATOM 677 C C . ARG A 1 86 ? -10.452 -11.436 11.273 1.00 87.81 86 ARG A C 1
ATOM 679 O O . ARG A 1 86 ? -10.260 -12.602 10.946 1.00 87.81 86 ARG A O 1
ATOM 686 N N . ALA A 1 87 ? -11.666 -10.916 11.429 1.00 90.75 87 ALA A N 1
ATOM 687 C CA . ALA A 1 87 ? -12.888 -11.655 11.169 1.00 90.75 87 ALA A CA 1
ATOM 688 C C . ALA A 1 87 ? -12.982 -12.121 9.702 1.00 90.75 87 ALA A C 1
ATOM 690 O O . ALA A 1 87 ? -12.488 -11.467 8.779 1.00 90.75 87 ALA A O 1
ATOM 691 N N . ALA A 1 88 ? -13.636 -13.265 9.491 1.00 89.44 88 ALA A N 1
ATOM 692 C CA . ALA A 1 88 ? -13.744 -13.892 8.175 1.00 89.44 88 ALA A CA 1
ATOM 693 C C . ALA A 1 88 ? -14.689 -13.130 7.227 1.00 89.44 88 ALA A C 1
ATOM 695 O O . ALA A 1 88 ? -14.400 -12.990 6.036 1.00 89.44 88 ALA A O 1
ATOM 696 N N . ASN A 1 89 ? -15.795 -12.597 7.749 1.00 91.00 89 ASN A N 1
ATOM 697 C CA . ASN A 1 89 ? -16.833 -11.892 6.994 1.00 91.00 89 ASN A CA 1
ATOM 698 C C . ASN A 1 89 ? -17.350 -10.660 7.766 1.00 91.00 89 ASN A C 1
ATOM 700 O O . ASN A 1 89 ? -16.942 -10.420 8.906 1.00 91.00 89 ASN A O 1
ATOM 704 N N . ARG A 1 90 ? -18.181 -9.833 7.112 1.00 92.19 90 ARG A N 1
ATOM 705 C CA . ARG A 1 90 ? -18.675 -8.564 7.681 1.00 92.19 90 ARG A CA 1
ATOM 706 C C . ARG A 1 90 ? -19.472 -8.787 8.966 1.00 92.19 90 ARG A C 1
ATOM 708 O O . ARG A 1 90 ? -19.188 -8.122 9.952 1.00 92.19 90 ARG A O 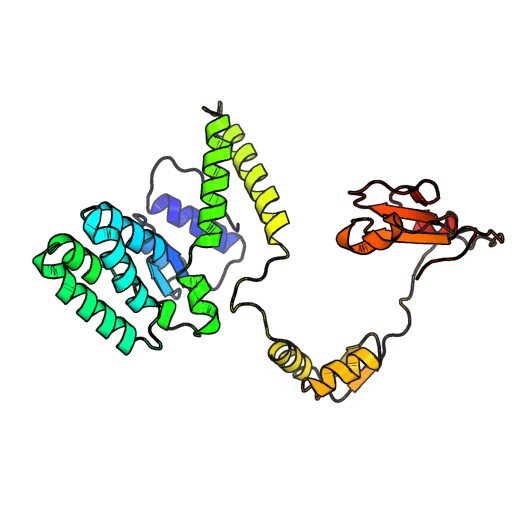1
ATOM 715 N N . GLU A 1 91 ? -20.387 -9.748 8.967 1.00 93.06 91 GLU A N 1
ATOM 716 C CA . GLU A 1 91 ? -21.237 -10.071 10.121 1.00 93.06 91 GLU A CA 1
ATOM 717 C C . GLU A 1 91 ? -20.397 -10.447 11.350 1.00 93.06 91 GLU A C 1
ATOM 719 O O . GLU A 1 91 ? -20.601 -9.923 12.444 1.00 93.06 91 GLU A O 1
ATOM 724 N N . ALA A 1 92 ? -19.370 -11.282 11.165 1.00 93.62 92 ALA A N 1
ATOM 725 C CA . ALA A 1 92 ? -18.445 -11.637 12.235 1.00 93.62 92 ALA A CA 1
ATOM 726 C C . ALA A 1 92 ? -17.624 -10.430 12.719 1.00 93.62 92 ALA A C 1
ATOM 728 O O . ALA A 1 92 ? -17.333 -10.327 13.911 1.00 93.62 92 ALA A O 1
ATOM 729 N N . ALA A 1 93 ? -17.248 -9.508 11.826 1.00 93.50 93 ALA A N 1
ATOM 730 C CA . ALA A 1 93 ? -16.541 -8.284 12.206 1.00 93.50 93 ALA A CA 1
ATOM 731 C C . ALA A 1 93 ? -17.431 -7.343 13.032 1.00 93.50 93 ALA A C 1
ATOM 733 O O . ALA A 1 93 ? -16.965 -6.775 14.018 1.00 93.50 93 ALA A O 1
ATOM 734 N N . GLU A 1 94 ? -18.703 -7.204 12.659 1.00 93.75 94 GLU A N 1
ATOM 735 C CA . GLU A 1 94 ? -19.700 -6.413 13.389 1.00 93.75 94 GLU A CA 1
ATOM 736 C C . GLU A 1 94 ? -19.980 -7.008 14.768 1.00 93.75 94 GLU A C 1
ATOM 738 O O . GLU A 1 94 ? -19.967 -6.289 15.767 1.00 93.75 94 GLU A O 1
ATOM 743 N N . LEU A 1 95 ? -20.125 -8.332 14.853 1.00 94.56 95 LEU A N 1
ATOM 744 C CA . LEU A 1 95 ? -20.275 -9.034 16.124 1.00 94.56 95 LEU A CA 1
ATOM 745 C C . LEU A 1 95 ? -19.059 -8.805 17.030 1.00 94.56 95 LEU A C 1
ATOM 747 O O . LEU A 1 95 ? -19.216 -8.424 18.188 1.00 94.56 95 LEU A O 1
ATOM 751 N N . LYS A 1 96 ? -17.840 -8.929 16.492 1.00 94.94 96 LYS A N 1
ATOM 752 C CA . LYS A 1 96 ? -16.601 -8.645 17.236 1.00 94.94 96 LYS A CA 1
ATOM 753 C C . LYS A 1 96 ? -16.484 -7.181 17.660 1.00 94.94 96 LYS A C 1
ATOM 755 O O . LYS A 1 96 ? -15.939 -6.900 18.726 1.00 94.94 96 LYS A O 1
ATOM 760 N N . LEU A 1 97 ? -16.986 -6.244 16.856 1.00 94.50 97 LEU A N 1
ATOM 761 C CA . LEU A 1 97 ? -17.020 -4.825 17.211 1.00 94.50 97 LEU A CA 1
ATOM 762 C C . LEU A 1 97 ? -17.999 -4.560 18.364 1.00 94.50 97 LEU A C 1
ATOM 764 O O . LEU A 1 97 ? -17.675 -3.787 19.265 1.00 94.50 97 LEU A O 1
ATOM 768 N N . ASN A 1 98 ? -19.150 -5.234 18.373 1.00 94.00 98 ASN A N 1
ATOM 769 C CA . ASN A 1 98 ? -20.122 -5.158 19.463 1.00 94.00 98 ASN A CA 1
ATOM 770 C C . ASN A 1 98 ? -19.587 -5.794 20.754 1.00 94.00 98 ASN A C 1
ATOM 772 O O . ASN A 1 98 ? -19.717 -5.202 21.823 1.00 94.00 98 ASN A O 1
ATOM 776 N N . GLU A 1 99 ? -18.921 -6.950 20.669 1.00 94.94 99 GLU A N 1
ATOM 777 C CA . GLU A 1 99 ? -18.214 -7.557 21.809 1.00 94.94 99 GLU A CA 1
ATOM 778 C C . GLU A 1 99 ? -17.151 -6.604 22.375 1.00 94.94 99 GLU A C 1
ATOM 780 O O . GLU A 1 99 ? -17.113 -6.351 23.579 1.00 94.94 99 GLU A O 1
ATOM 785 N N . PHE A 1 100 ? -16.326 -6.010 21.504 1.00 95.06 100 PHE A N 1
ATOM 786 C CA . PHE A 1 100 ? -15.339 -5.005 21.897 1.00 95.06 100 PHE A CA 1
ATOM 787 C C . PHE A 1 100 ? -15.994 -3.810 22.602 1.00 95.06 100 PHE A C 1
ATOM 789 O O . PHE A 1 100 ? -15.510 -3.362 23.643 1.00 95.06 100 PHE A O 1
ATOM 796 N N . ALA A 1 101 ? -17.102 -3.304 22.056 1.00 94.56 101 ALA A N 1
ATOM 797 C CA . ALA A 1 101 ? -17.845 -2.213 22.662 1.00 94.56 101 ALA A CA 1
ATOM 798 C C . ALA A 1 101 ? -18.346 -2.598 24.058 1.00 94.56 101 ALA A C 1
ATOM 800 O O . ALA A 1 101 ? -18.073 -1.869 25.005 1.00 94.56 101 ALA A O 1
ATOM 801 N N . ASN A 1 102 ? -18.984 -3.756 24.219 1.00 94.44 102 ASN A N 1
ATOM 802 C CA . ASN A 1 102 ? -19.513 -4.216 25.504 1.00 94.44 102 ASN A CA 1
ATOM 803 C C . ASN A 1 102 ? -18.420 -4.373 26.571 1.00 94.44 102 ASN A C 1
ATOM 805 O O . ASN A 1 102 ? -18.603 -3.919 27.701 1.00 94.44 102 ASN A O 1
ATOM 809 N N . ASN A 1 103 ? -17.266 -4.932 26.198 1.00 94.38 103 ASN A N 1
ATOM 810 C CA . ASN A 1 103 ? -16.149 -5.157 27.119 1.00 94.38 103 ASN A CA 1
ATOM 811 C C . ASN A 1 103 ? -15.567 -3.850 27.675 1.00 94.38 103 ASN A C 1
ATOM 813 O O . ASN A 1 103 ? -15.153 -3.791 28.831 1.00 94.38 103 ASN A O 1
ATOM 817 N N . TRP A 1 104 ? -15.532 -2.794 26.859 1.00 95.31 104 TRP A N 1
ATOM 818 C CA . TRP A 1 104 ? -14.829 -1.552 27.190 1.00 95.31 104 TRP A CA 1
ATOM 819 C C . TRP A 1 104 ? -15.758 -0.355 27.431 1.00 95.31 104 TRP A C 1
ATOM 821 O O . TRP A 1 104 ? -15.288 0.690 27.882 1.00 95.31 104 TRP A O 1
ATOM 831 N N . HIS A 1 105 ? -17.068 -0.483 27.192 1.00 93.88 105 HIS A N 1
ATOM 832 C CA . HIS A 1 105 ? -18.037 0.611 27.334 1.00 93.88 105 HIS A CA 1
ATOM 833 C C . HIS A 1 105 ? -18.139 1.115 28.775 1.00 93.88 105 HIS A C 1
ATOM 835 O O . HIS A 1 105 ? -18.220 2.321 28.988 1.00 93.88 105 HIS A O 1
ATOM 841 N N . GLN A 1 106 ? -18.089 0.226 29.772 1.00 93.19 106 GLN A N 1
ATOM 842 C CA . GLN A 1 106 ? -18.155 0.639 31.180 1.00 93.19 106 GLN A CA 1
ATOM 843 C C . GLN A 1 106 ? -16.917 1.441 31.604 1.00 93.19 106 GLN A C 1
ATOM 845 O O . GLN A 1 106 ? -17.029 2.431 32.321 1.00 93.19 106 GLN A O 1
ATOM 850 N N . THR A 1 107 ? -15.729 1.038 31.145 1.00 94.56 107 THR A N 1
ATOM 851 C CA . THR A 1 107 ? -14.466 1.694 31.518 1.00 94.56 107 THR A CA 1
ATOM 852 C C . THR A 1 107 ? -14.200 2.959 30.699 1.00 94.56 107 THR A C 1
ATOM 854 O O . THR A 1 107 ? -13.678 3.938 31.229 1.00 94.56 107 THR A O 1
ATOM 857 N N . TYR A 1 108 ? -14.555 2.953 29.410 1.00 95.62 108 TYR A N 1
ATOM 858 C CA . TYR A 1 108 ? -14.241 4.010 28.446 1.00 95.62 108 TYR A CA 1
ATOM 859 C C . TYR A 1 108 ? -15.464 4.403 27.586 1.00 95.62 108 TYR A C 1
ATOM 861 O O . TYR A 1 108 ? -15.401 4.340 26.354 1.00 95.62 108 TYR A O 1
ATOM 869 N N . PRO A 1 109 ? -16.573 4.875 28.186 1.00 93.62 109 PRO A N 1
ATOM 870 C CA . PRO A 1 109 ? -17.849 5.068 27.484 1.00 93.62 109 PRO A CA 1
ATOM 871 C C . PRO A 1 109 ? -17.756 6.059 26.319 1.00 93.62 109 PRO A C 1
ATOM 873 O O . PRO A 1 109 ? -18.271 5.806 25.231 1.00 93.62 109 PRO A O 1
ATOM 876 N N . LYS A 1 110 ? -17.041 7.177 26.507 1.00 93.12 110 LYS A N 1
ATOM 877 C CA . LYS A 1 110 ? -16.847 8.188 25.455 1.00 93.12 110 LYS A CA 1
ATOM 878 C C . LYS A 1 110 ? -16.059 7.633 24.265 1.00 93.12 110 LYS A C 1
ATOM 880 O O . LYS A 1 110 ? -16.433 7.877 23.127 1.00 93.12 110 LYS A O 1
ATOM 885 N N . LEU A 1 111 ? -15.008 6.853 24.529 1.00 92.56 111 LEU A N 1
ATOM 886 C CA . LEU A 1 111 ? -14.163 6.265 23.489 1.00 92.56 111 LEU A CA 1
ATOM 887 C C . LEU A 1 111 ? -14.951 5.299 22.602 1.00 92.56 111 LEU A C 1
ATOM 889 O O . LEU A 1 111 ? -14.845 5.355 21.380 1.00 92.56 111 LEU A O 1
ATOM 893 N N . ILE A 1 112 ? -15.747 4.431 23.229 1.00 94.06 112 ILE A N 1
ATOM 894 C CA . ILE A 1 112 ? -16.568 3.446 22.525 1.00 94.06 112 ILE A CA 1
ATOM 895 C C . ILE A 1 112 ? -17.692 4.129 21.748 1.00 94.06 112 ILE A C 1
ATOM 897 O O . ILE A 1 112 ? -17.913 3.799 20.585 1.00 94.06 112 ILE A O 1
ATOM 901 N N . LYS A 1 113 ? -18.346 5.137 22.337 1.00 93.12 113 LYS A N 1
ATOM 902 C CA . LYS A 1 113 ? -19.355 5.946 21.641 1.00 93.12 113 LYS A CA 1
ATOM 903 C C . LYS A 1 113 ? -18.785 6.624 20.395 1.00 93.12 113 LYS A C 1
ATOM 905 O O . LYS A 1 113 ? -19.442 6.618 19.357 1.00 93.12 113 LYS A O 1
ATOM 910 N N . ASP A 1 114 ? -17.586 7.195 20.494 1.00 91.56 114 ASP A N 1
ATOM 911 C CA . ASP A 1 114 ? -16.915 7.822 19.356 1.00 91.56 114 ASP A CA 1
ATOM 912 C C . ASP A 1 114 ? -16.585 6.776 18.283 1.00 91.56 114 ASP A C 1
ATOM 914 O O . ASP A 1 114 ? -16.903 6.998 17.118 1.00 91.56 114 ASP A O 1
ATOM 918 N N . LEU A 1 115 ? -16.029 5.619 18.671 1.00 91.69 115 LEU A N 1
ATOM 919 C CA . LEU A 1 115 ? -15.675 4.527 17.756 1.00 91.69 115 LEU A CA 1
ATOM 920 C C . LEU A 1 115 ? -16.888 3.989 16.985 1.00 91.69 115 LEU A C 1
ATOM 922 O O . LEU A 1 115 ? -16.810 3.840 15.770 1.00 91.69 115 LEU A O 1
ATOM 926 N N . LEU A 1 116 ? -18.004 3.718 17.669 1.00 90.81 116 LEU A N 1
ATOM 927 C CA . LEU A 1 116 ? -19.220 3.176 17.045 1.00 90.81 116 LEU A CA 1
ATOM 928 C C . LEU A 1 116 ? -19.889 4.166 16.085 1.00 90.81 116 LEU A C 1
ATOM 930 O O . LEU A 1 116 ? -20.569 3.756 15.150 1.00 90.81 116 LEU A O 1
ATOM 934 N N . LYS A 1 117 ? -19.687 5.471 16.292 1.00 90.75 117 LYS A N 1
ATOM 935 C CA . LYS A 1 117 ? -20.160 6.512 15.372 1.00 90.75 117 LYS A CA 1
ATOM 936 C C . LYS A 1 117 ? -19.258 6.697 14.154 1.00 90.75 117 LYS A C 1
ATOM 938 O O . LYS A 1 117 ? -19.659 7.393 13.223 1.00 90.75 117 LYS A O 1
ATOM 943 N N . MET A 1 118 ? -18.043 6.141 14.153 1.00 88.31 118 MET A N 1
ATOM 944 C CA . MET A 1 118 ? -17.119 6.332 13.039 1.00 88.31 118 MET A CA 1
ATOM 945 C C . MET A 1 118 ? -17.649 5.629 11.784 1.00 88.31 118 MET A C 1
ATOM 947 O O . MET A 1 118 ? -17.801 4.406 11.786 1.00 88.31 118 MET A O 1
ATOM 951 N N . PRO A 1 119 ? -17.873 6.359 10.679 1.00 85.69 119 PRO A N 1
ATOM 952 C CA . PRO A 1 119 ? -18.264 5.729 9.431 1.00 85.69 119 PRO A CA 1
ATOM 953 C C . PRO A 1 119 ? -17.090 4.939 8.845 1.00 85.69 119 PRO A C 1
ATOM 955 O O . PRO A 1 119 ? -15.922 5.221 9.130 1.00 85.69 119 PRO A O 1
ATOM 958 N N . ASN A 1 120 ? -17.397 4.009 7.937 1.00 89.44 120 ASN A N 1
ATOM 959 C CA . ASN A 1 120 ? -16.408 3.387 7.053 1.00 89.44 120 ASN A CA 1
ATOM 960 C C . ASN A 1 120 ? -15.303 2.587 7.773 1.00 89.44 120 ASN A C 1
ATOM 962 O O . ASN A 1 120 ? -14.162 2.532 7.308 1.00 89.44 120 ASN A O 1
ATOM 966 N N . LEU A 1 121 ? -15.613 1.975 8.920 1.00 91.06 121 LEU A N 1
ATOM 967 C CA . LEU A 1 121 ? -14.649 1.166 9.672 1.00 91.06 121 LEU A CA 1
ATOM 968 C C . LEU A 1 121 ? -14.443 -0.233 9.059 1.00 91.06 121 LEU A C 1
ATOM 970 O O . LEU A 1 121 ? -13.338 -0.768 9.112 1.00 91.06 121 LEU A O 1
ATOM 974 N N . LEU A 1 122 ? -15.486 -0.813 8.458 1.00 93.31 122 LEU A N 1
ATOM 975 C CA . LEU A 1 122 ? -15.506 -2.197 7.955 1.00 93.31 122 LEU A CA 1
ATOM 976 C C . LEU A 1 122 ? -15.614 -2.293 6.424 1.00 93.31 122 LEU A C 1
ATOM 978 O O . LEU A 1 122 ? -15.940 -3.348 5.882 1.00 93.31 122 LEU A O 1
ATOM 982 N N . THR A 1 123 ? -15.353 -1.209 5.696 1.00 92.44 123 THR A N 1
ATOM 983 C CA . THR A 1 123 ? -15.479 -1.176 4.231 1.00 92.44 123 THR A CA 1
ATOM 984 C C . THR A 1 123 ? -14.487 -2.111 3.542 1.00 92.44 123 THR A C 1
ATOM 986 O O . THR A 1 123 ? -14.806 -2.719 2.524 1.00 92.44 123 THR A O 1
ATOM 989 N N . PHE A 1 124 ? -13.302 -2.307 4.124 1.00 91.31 124 PHE A N 1
ATOM 990 C CA . PHE A 1 124 ? -12.305 -3.256 3.622 1.00 91.31 124 PHE A CA 1
ATOM 991 C C . PHE A 1 124 ? -12.819 -4.712 3.575 1.00 91.31 124 PHE A C 1
ATOM 993 O O . PHE A 1 124 ? -12.250 -5.528 2.855 1.00 91.31 124 PHE A O 1
ATOM 1000 N N . MET A 1 125 ? -13.893 -5.047 4.304 1.00 91.44 125 MET A N 1
ATOM 1001 C CA . MET A 1 125 ? -14.499 -6.385 4.279 1.00 91.44 125 MET A CA 1
ATOM 1002 C C . MET A 1 125 ? -15.223 -6.692 2.963 1.00 91.44 125 MET A C 1
ATOM 1004 O O . MET A 1 125 ? -15.376 -7.867 2.632 1.00 91.44 125 MET A O 1
ATOM 1008 N N . ASP A 1 126 ? -15.583 -5.666 2.182 1.00 91.00 126 ASP A N 1
ATOM 1009 C CA . ASP A 1 126 ? -16.127 -5.824 0.822 1.00 91.00 126 ASP A CA 1
ATOM 1010 C C . ASP A 1 126 ? -15.103 -6.345 -0.187 1.00 91.00 126 ASP A C 1
ATOM 1012 O O . ASP A 1 126 ? -15.454 -6.690 -1.312 1.00 91.00 126 ASP A O 1
ATOM 1016 N N . PHE A 1 127 ? -13.827 -6.341 0.189 1.00 90.06 127 PHE A N 1
ATOM 1017 C CA . PHE A 1 127 ? -12.734 -6.735 -0.677 1.00 90.06 127 PHE A CA 1
ATOM 1018 C C . PHE A 1 127 ? -12.298 -8.178 -0.381 1.00 90.06 127 PHE A C 1
ATOM 1020 O O . PHE A 1 127 ? -12.470 -8.656 0.753 1.00 90.06 127 PHE A O 1
ATOM 1027 N N . PRO A 1 128 ? -11.704 -8.880 -1.366 1.00 88.31 128 PRO A N 1
ATOM 1028 C CA . PRO A 1 128 ? -11.248 -10.255 -1.198 1.00 88.31 128 PRO A CA 1
ATOM 1029 C C . PRO A 1 128 ? -10.305 -10.427 0.003 1.00 88.31 128 PRO A C 1
ATOM 1031 O O . PRO A 1 128 ? -9.422 -9.583 0.204 1.00 88.31 128 PRO A O 1
ATOM 1034 N N . PRO A 1 129 ? -10.419 -11.529 0.774 1.00 87.38 129 PRO A N 1
ATOM 1035 C CA . PRO A 1 129 ? -9.575 -11.792 1.944 1.00 87.38 129 PRO A CA 1
ATOM 1036 C C . PRO A 1 129 ? -8.072 -11.635 1.683 1.00 87.38 129 PRO A C 1
ATOM 1038 O O . PRO A 1 129 ? -7.359 -11.103 2.535 1.00 87.38 129 PRO A O 1
ATOM 1041 N N . ALA A 1 130 ? -7.612 -12.014 0.486 1.00 86.12 130 ALA A N 1
ATOM 1042 C CA . ALA A 1 130 ? -6.216 -11.918 0.068 1.00 86.12 130 ALA A CA 1
ATOM 1043 C C . ALA A 1 130 ? -5.636 -10.496 0.190 1.00 86.12 130 ALA A C 1
ATOM 1045 O O . ALA A 1 130 ? -4.494 -10.338 0.625 1.00 86.12 130 ALA A O 1
ATOM 1046 N N . ILE A 1 131 ? -6.417 -9.455 -0.135 1.00 88.06 131 ILE A N 1
ATOM 1047 C CA . ILE A 1 131 ? -5.944 -8.062 -0.106 1.00 88.06 131 ILE A CA 1
ATOM 1048 C C . ILE A 1 131 ? -6.251 -7.336 1.203 1.00 88.06 131 ILE A C 1
ATOM 1050 O O . ILE A 1 131 ? -5.651 -6.295 1.465 1.00 88.06 131 ILE A O 1
ATOM 1054 N N . ARG A 1 132 ? -7.122 -7.870 2.071 1.00 89.31 132 ARG A N 1
ATOM 1055 C CA . ARG A 1 132 ? -7.553 -7.180 3.305 1.00 89.31 132 ARG A CA 1
ATOM 1056 C C . ARG A 1 132 ? -6.383 -6.762 4.189 1.00 89.31 132 ARG A C 1
ATOM 1058 O O . ARG A 1 132 ? -6.363 -5.625 4.655 1.00 89.31 132 ARG A O 1
ATOM 1065 N N . GLN A 1 133 ? -5.374 -7.625 4.348 1.00 85.50 133 GLN A N 1
ATOM 1066 C CA . GLN A 1 133 ? -4.176 -7.308 5.141 1.00 85.50 133 GLN A CA 1
ATOM 1067 C C . GLN A 1 133 ? -3.462 -6.041 4.665 1.00 85.50 133 GLN A C 1
ATOM 1069 O O . GLN A 1 133 ? -2.887 -5.311 5.471 1.00 85.50 133 GLN A O 1
ATOM 1074 N N . SER A 1 134 ? -3.529 -5.766 3.371 1.00 85.19 134 SER A N 1
ATOM 1075 C CA . SER A 1 134 ? -2.957 -4.585 2.736 1.00 85.19 134 SER A CA 1
ATOM 1076 C C . SER A 1 134 ? -3.783 -3.331 2.969 1.00 85.19 134 SER A C 1
ATOM 1078 O O . SER A 1 134 ? -3.227 -2.241 3.023 1.00 85.19 134 SER A O 1
ATOM 1080 N N . LEU A 1 135 ? -5.097 -3.486 3.126 1.00 87.81 135 LEU A N 1
ATOM 1081 C CA . LEU A 1 135 ? -6.029 -2.383 3.330 1.00 87.81 135 LEU A CA 1
ATOM 1082 C C . LEU A 1 135 ? -6.037 -1.901 4.784 1.00 87.81 135 LEU A C 1
ATOM 1084 O O . LEU A 1 135 ? -6.115 -0.699 5.030 1.00 87.81 135 LEU A O 1
ATOM 1088 N N . TYR A 1 136 ? -5.933 -2.818 5.754 1.00 83.25 136 TYR A N 1
ATOM 1089 C CA . TYR A 1 136 ? -5.927 -2.454 7.175 1.00 83.25 136 TYR A CA 1
ATOM 1090 C C . TYR A 1 136 ? -4.530 -2.265 7.785 1.00 83.25 136 TYR A C 1
ATOM 1092 O O . TYR A 1 136 ? -4.428 -1.780 8.913 1.00 83.25 136 TYR A O 1
ATOM 1100 N N . SER A 1 137 ? -3.448 -2.643 7.093 1.00 73.94 137 SER A N 1
ATOM 1101 C CA . SER A 1 137 ? -2.074 -2.371 7.535 1.00 73.94 137 SER A CA 1
ATOM 1102 C C . SER A 1 137 ? -1.524 -1.124 6.855 1.00 73.94 137 SER A C 1
ATOM 1104 O O . SER A 1 137 ? -1.493 -1.044 5.634 1.00 73.94 137 SER A O 1
ATOM 1106 N N . THR A 1 138 ? -0.989 -0.181 7.629 1.00 68.25 138 THR A N 1
ATOM 1107 C CA . THR A 1 138 ? -0.289 0.988 7.076 1.00 68.25 138 THR A CA 1
ATOM 1108 C C . THR A 1 138 ? 1.225 0.847 7.045 1.00 68.25 138 THR A C 1
ATOM 1110 O O . THR A 1 138 ? 1.902 1.833 6.784 1.00 68.25 138 THR A O 1
ATOM 1113 N N . ASN A 1 139 ? 1.794 -0.350 7.242 1.00 66.44 139 ASN A N 1
ATOM 1114 C CA . ASN A 1 139 ? 3.254 -0.533 7.304 1.00 66.44 139 ASN A CA 1
ATOM 1115 C C . ASN A 1 139 ? 4.012 0.133 6.137 1.00 66.44 139 ASN A C 1
ATOM 1117 O O . ASN A 1 139 ? 5.109 0.646 6.342 1.00 66.44 139 ASN A O 1
ATOM 1121 N N . LEU A 1 140 ? 3.437 0.160 4.929 1.00 69.75 140 LEU A N 1
ATOM 1122 C CA . LEU A 1 140 ? 4.023 0.864 3.783 1.00 69.75 140 LEU A CA 1
ATOM 1123 C C . LEU A 1 140 ? 4.167 2.373 4.008 1.00 69.75 140 LEU A C 1
ATOM 1125 O O . LEU A 1 140 ? 5.254 2.921 3.826 1.00 69.75 140 LEU A O 1
ATOM 1129 N N . ILE A 1 141 ? 3.066 3.019 4.389 1.00 77.25 141 ILE A N 1
ATOM 1130 C CA . ILE A 1 141 ? 2.970 4.470 4.554 1.00 77.25 141 ILE A CA 1
ATOM 1131 C C . ILE A 1 141 ? 3.696 4.890 5.833 1.00 77.25 141 ILE A C 1
ATOM 1133 O O . ILE A 1 141 ? 4.409 5.881 5.838 1.00 77.25 141 ILE A O 1
ATOM 1137 N N . GLU A 1 142 ? 3.597 4.106 6.905 1.00 79.75 142 GLU A N 1
ATOM 1138 C CA . GLU A 1 142 ? 4.244 4.404 8.187 1.00 79.75 142 GLU A CA 1
ATOM 1139 C C . GLU A 1 142 ? 5.761 4.333 8.109 1.00 79.75 142 GLU A C 1
ATOM 1141 O O . GLU A 1 142 ? 6.442 5.196 8.658 1.00 79.75 142 GLU A O 1
ATOM 1146 N N . ASN A 1 143 ? 6.306 3.330 7.414 1.00 82.56 143 ASN A N 1
ATOM 1147 C CA . ASN A 1 143 ? 7.748 3.247 7.209 1.00 82.56 143 ASN A CA 1
ATOM 1148 C C . ASN A 1 143 ? 8.251 4.452 6.416 1.00 82.56 143 ASN A C 1
ATOM 1150 O O . ASN A 1 143 ? 9.280 5.027 6.774 1.00 82.56 143 ASN A O 1
ATOM 1154 N N . PHE A 1 144 ? 7.507 4.857 5.384 1.00 86.19 144 PHE A N 1
ATOM 1155 C CA . PHE A 1 144 ? 7.835 6.043 4.607 1.00 86.19 144 PHE A CA 1
ATOM 1156 C C . PHE A 1 144 ? 7.729 7.326 5.445 1.00 86.19 144 PHE A C 1
ATOM 1158 O O . PHE A 1 144 ? 8.692 8.079 5.526 1.00 86.19 144 PHE A O 1
ATOM 1165 N N . ASN A 1 145 ? 6.626 7.528 6.167 1.00 87.00 145 ASN A N 1
ATOM 1166 C CA . ASN A 1 145 ? 6.425 8.684 7.043 1.00 87.00 145 ASN A CA 1
ATOM 1167 C C . ASN A 1 145 ? 7.488 8.764 8.144 1.00 87.00 145 ASN A C 1
ATOM 1169 O O . ASN A 1 145 ? 7.955 9.848 8.482 1.00 87.00 145 ASN A O 1
ATOM 1173 N N . LYS A 1 146 ? 7.902 7.624 8.708 1.00 87.94 146 LYS A N 1
ATOM 1174 C CA . LYS A 1 146 ? 8.974 7.559 9.707 1.00 87.94 146 LYS A CA 1
ATOM 1175 C C . LYS A 1 146 ? 10.326 7.937 9.106 1.00 87.94 146 LYS A C 1
ATOM 1177 O O . LYS A 1 146 ? 11.091 8.647 9.754 1.00 87.94 146 LYS A O 1
ATOM 1182 N N . HIS A 1 147 ? 10.619 7.468 7.892 1.00 88.12 147 HIS A N 1
ATOM 1183 C CA . HIS A 1 147 ? 11.816 7.857 7.143 1.00 88.12 147 HIS A CA 1
ATOM 1184 C C . HIS A 1 147 ? 11.820 9.359 6.846 1.00 88.12 147 HIS A C 1
ATOM 1186 O O . HIS A 1 147 ? 12.808 10.034 7.132 1.00 88.12 147 HIS A O 1
ATOM 1192 N N . LEU A 1 148 ? 10.694 9.890 6.367 1.00 90.19 148 LEU A N 1
ATOM 1193 C CA . LEU A 1 148 ? 10.529 11.309 6.072 1.00 90.19 148 LEU A CA 1
ATOM 1194 C C . LEU A 1 148 ? 10.755 12.155 7.330 1.00 90.19 148 LEU A C 1
ATOM 1196 O O . LEU A 1 148 ? 11.640 12.999 7.337 1.00 90.19 148 LEU A O 1
ATOM 1200 N N . LYS A 1 149 ? 10.065 11.841 8.437 1.00 89.50 149 LYS A N 1
ATOM 1201 C CA . LYS A 1 149 ? 10.225 12.543 9.723 1.00 89.50 149 LYS A CA 1
ATOM 1202 C C . LYS A 1 149 ? 11.672 12.561 10.214 1.00 89.50 149 LYS A C 1
ATOM 1204 O O . LYS A 1 149 ? 12.148 13.605 10.639 1.00 89.50 149 LYS A O 1
ATOM 1209 N N . ARG A 1 150 ? 12.380 11.427 10.147 1.00 89.31 150 ARG A N 1
ATOM 1210 C CA . ARG A 1 150 ? 13.795 11.342 10.553 1.00 89.31 150 ARG A CA 1
ATOM 1211 C C . ARG A 1 150 ? 14.690 12.220 9.685 1.00 89.31 150 ARG A C 1
ATOM 1213 O O . ARG A 1 150 ? 15.499 12.970 10.209 1.00 89.31 150 ARG A O 1
ATOM 1220 N N . THR A 1 151 ? 14.525 12.140 8.368 1.00 89.44 151 THR A N 1
ATOM 1221 C CA . THR A 1 151 ? 15.383 12.870 7.427 1.00 89.44 151 THR A CA 1
ATOM 1222 C C . THR A 1 151 ? 15.120 14.374 7.493 1.00 89.44 151 THR A C 1
ATOM 1224 O O . THR A 1 151 ? 16.061 15.161 7.476 1.00 89.44 151 THR A O 1
ATOM 1227 N N . THR A 1 152 ? 13.853 14.774 7.632 1.00 89.12 152 THR A N 1
ATOM 1228 C CA . THR A 1 152 ? 13.450 16.172 7.828 1.00 89.12 152 THR A CA 1
ATOM 1229 C C . THR A 1 152 ? 13.957 16.732 9.155 1.00 89.12 152 THR A C 1
ATOM 1231 O O . THR A 1 152 ? 14.407 17.870 9.190 1.00 89.12 152 THR A O 1
ATOM 1234 N N . HIS A 1 153 ? 13.955 15.941 10.234 1.00 87.81 153 HIS A N 1
ATOM 1235 C CA . HIS A 1 153 ? 14.447 16.388 11.542 1.00 87.81 153 HIS A CA 1
ATOM 1236 C C . HIS A 1 153 ? 15.914 16.844 11.496 1.00 87.81 153 HIS A C 1
ATOM 1238 O O . HIS A 1 153 ? 16.285 17.770 12.203 1.00 87.81 153 HIS A O 1
ATOM 1244 N N . HIS A 1 154 ? 16.753 16.240 10.649 1.00 87.12 154 HIS A N 1
ATOM 1245 C CA . HIS A 1 154 ? 18.150 16.661 10.483 1.00 87.12 154 HIS A CA 1
ATOM 1246 C C . HIS A 1 154 ? 18.323 17.998 9.750 1.00 87.12 154 HIS A C 1
ATOM 1248 O O . HIS A 1 154 ? 19.431 18.522 9.714 1.00 87.12 154 HIS A O 1
ATOM 1254 N N . LYS A 1 155 ? 17.270 18.519 9.109 1.00 85.81 155 LYS A N 1
ATOM 1255 C CA . LYS A 1 155 ? 17.313 19.796 8.388 1.00 85.81 155 LYS A CA 1
ATOM 1256 C C . LYS A 1 155 ? 16.944 20.987 9.263 1.00 85.81 155 LYS A C 1
ATOM 1258 O O . LYS A 1 155 ? 17.340 22.086 8.906 1.00 85.81 155 LYS A O 1
ATOM 1263 N N . GLU A 1 156 ? 16.242 20.756 10.376 1.00 84.56 156 GLU A N 1
ATOM 1264 C CA . GLU A 1 156 ? 15.724 21.749 11.338 1.00 84.56 156 GLU A CA 1
ATOM 1265 C C . GLU A 1 156 ? 14.762 22.786 10.731 1.00 84.56 156 GLU A C 1
ATOM 1267 O O . GLU A 1 156 ? 13.611 22.866 11.157 1.00 84.56 156 GLU A O 1
ATOM 1272 N N . GLN A 1 157 ? 15.180 23.518 9.698 1.00 89.75 157 GLN A N 1
ATOM 1273 C CA . GLN A 1 157 ? 14.389 24.512 8.983 1.00 89.75 157 GLN A CA 1
ATOM 1274 C C . GLN A 1 157 ? 14.720 24.523 7.481 1.00 89.75 157 GLN A C 1
ATOM 1276 O O . GLN A 1 157 ? 15.862 24.331 7.067 1.00 89.75 157 GLN A O 1
ATOM 1281 N N . PHE A 1 158 ? 13.712 24.804 6.654 1.00 90.31 158 PHE A N 1
ATOM 1282 C CA . PHE A 1 158 ? 13.899 25.110 5.235 1.00 90.31 158 PHE A CA 1
ATOM 1283 C C . PHE A 1 158 ? 13.828 26.621 5.017 1.00 90.31 158 PHE A C 1
ATOM 1285 O O . PHE A 1 158 ? 12.964 27.290 5.577 1.00 90.31 158 PHE A O 1
ATOM 1292 N N . GLN A 1 159 ? 14.739 27.153 4.200 1.00 90.19 159 GLN A N 1
ATOM 1293 C CA . GLN A 1 159 ? 14.808 28.590 3.910 1.00 90.19 159 GLN A CA 1
ATOM 1294 C C . GLN A 1 159 ? 13.661 29.070 3.009 1.00 90.19 159 GLN A C 1
ATOM 1296 O O . GLN A 1 159 ? 13.223 30.209 3.130 1.00 90.19 159 GLN A O 1
ATOM 1301 N N . THR A 1 160 ? 13.181 28.210 2.109 1.00 92.69 160 THR A N 1
ATOM 1302 C CA . THR A 1 16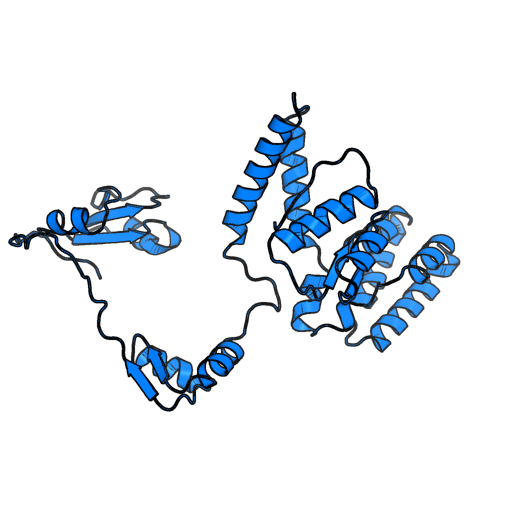0 ? 12.104 28.499 1.152 1.00 92.69 160 THR A CA 1
ATOM 1303 C C . THR A 1 160 ? 11.224 27.265 0.951 1.00 92.69 160 THR A C 1
ATOM 1305 O O . THR A 1 160 ? 11.677 26.137 1.174 1.00 92.69 160 THR A O 1
ATOM 1308 N N . GLU A 1 161 ? 9.987 27.463 0.487 1.00 89.50 161 GLU A N 1
ATOM 1309 C CA . GLU A 1 161 ? 9.095 26.357 0.098 1.00 89.50 161 GLU A CA 1
ATOM 1310 C C . GLU A 1 161 ? 9.696 25.514 -1.036 1.00 89.50 161 GLU A C 1
ATOM 1312 O O . GLU A 1 161 ? 9.672 24.292 -0.960 1.00 89.50 161 GLU A O 1
ATOM 1317 N N . ASP A 1 162 ? 10.365 26.137 -2.010 1.00 91.81 162 ASP A N 1
ATOM 1318 C CA . ASP A 1 162 ? 11.055 25.422 -3.096 1.00 91.81 162 ASP A CA 1
ATOM 1319 C C . ASP A 1 162 ? 12.178 24.499 -2.576 1.00 91.81 162 ASP A C 1
ATOM 1321 O O . ASP A 1 162 ? 12.380 23.388 -3.068 1.00 91.81 162 ASP A O 1
ATOM 1325 N N . SER A 1 163 ? 12.892 24.908 -1.520 1.00 91.69 163 SER A N 1
ATOM 1326 C CA . SER A 1 163 ? 13.893 24.052 -0.868 1.00 91.69 163 SER A CA 1
ATOM 1327 C C . SER A 1 163 ? 13.250 22.836 -0.188 1.00 91.69 163 SER A C 1
ATOM 1329 O O . SER A 1 163 ? 13.768 21.717 -0.293 1.00 91.69 163 SER A O 1
ATOM 1331 N N . LEU A 1 164 ? 12.095 23.034 0.459 1.00 91.12 164 LEU A N 1
ATOM 1332 C CA . LEU A 1 164 ? 11.292 21.946 1.017 1.00 91.12 164 LEU A CA 1
ATOM 1333 C C . LEU A 1 164 ? 10.802 21.005 -0.092 1.00 91.12 164 LEU A C 1
ATOM 1335 O O . LEU A 1 164 ? 10.957 19.792 0.039 1.00 91.12 164 LEU A O 1
ATOM 1339 N N . ASP A 1 165 ? 10.281 21.540 -1.194 1.00 91.88 165 ASP A N 1
ATOM 1340 C CA . ASP A 1 165 ? 9.790 20.755 -2.327 1.00 91.88 165 ASP A CA 1
ATOM 1341 C C . ASP A 1 165 ? 10.886 19.889 -2.942 1.00 91.88 165 ASP A C 1
ATOM 1343 O O . ASP A 1 165 ? 10.729 18.670 -3.051 1.00 91.88 165 ASP A O 1
ATOM 1347 N N . ARG A 1 166 ? 12.046 20.474 -3.264 1.00 92.00 166 ARG A N 1
ATOM 1348 C CA . ARG A 1 166 ? 13.193 19.720 -3.798 1.00 92.00 166 ARG A CA 1
ATOM 1349 C C . ARG A 1 166 ? 13.624 18.605 -2.850 1.00 92.00 166 ARG A C 1
ATOM 1351 O O . ARG A 1 166 ? 13.931 17.493 -3.291 1.00 92.00 166 ARG A O 1
ATOM 1358 N N . PHE A 1 167 ? 13.625 18.876 -1.545 1.00 92.81 167 PHE A N 1
ATOM 1359 C CA . PHE A 1 167 ? 13.939 17.872 -0.536 1.00 92.81 167 PHE A CA 1
ATOM 1360 C C . PHE A 1 167 ? 12.903 16.740 -0.513 1.00 92.81 167 PHE A C 1
ATOM 1362 O O . PHE A 1 167 ? 13.282 15.567 -0.556 1.00 92.81 167 PHE A O 1
ATOM 1369 N N . LEU A 1 168 ? 11.609 17.066 -0.481 1.00 92.31 168 LEU A N 1
ATOM 1370 C CA . LEU A 1 168 ? 10.524 16.085 -0.476 1.00 92.31 168 LEU A CA 1
ATOM 1371 C C . LEU A 1 168 ? 10.556 15.212 -1.737 1.00 92.31 168 LEU A C 1
ATOM 1373 O O . LEU A 1 168 ? 10.563 13.985 -1.626 1.00 92.31 168 LEU A O 1
ATOM 1377 N N . VAL A 1 169 ? 10.675 15.821 -2.920 1.00 91.94 169 VAL A N 1
ATOM 1378 C CA . VAL A 1 169 ? 10.762 15.118 -4.210 1.00 91.94 169 VAL A CA 1
ATOM 1379 C C . VAL A 1 169 ? 11.966 14.179 -4.254 1.00 91.94 169 VAL A C 1
ATOM 1381 O O . VAL A 1 169 ? 11.832 13.031 -4.680 1.00 91.94 169 VAL A O 1
ATOM 1384 N N . SER A 1 170 ? 13.123 14.609 -3.741 1.00 91.69 170 SER A N 1
ATOM 1385 C CA . SER A 1 170 ? 14.303 13.747 -3.599 1.00 91.69 170 SER A CA 1
ATOM 1386 C C . SER A 1 170 ? 13.995 12.497 -2.758 1.00 91.69 170 SER A C 1
ATOM 1388 O O . SER A 1 170 ? 14.281 11.372 -3.180 1.00 91.69 170 SER A O 1
ATOM 1390 N N . GLN A 1 171 ? 13.326 12.658 -1.609 1.00 91.50 171 GLN A N 1
ATOM 1391 C CA . GLN A 1 171 ? 12.924 11.521 -0.773 1.00 91.50 171 GLN A CA 1
ATOM 1392 C C . GLN A 1 171 ? 11.887 10.621 -1.463 1.00 91.50 171 GLN A C 1
ATOM 1394 O O . GLN A 1 171 ? 11.954 9.392 -1.341 1.00 91.50 171 GLN A O 1
ATOM 1399 N N . PHE A 1 172 ? 10.941 11.204 -2.206 1.00 90.38 172 PHE A N 1
ATOM 1400 C CA . PHE A 1 172 ? 9.938 10.457 -2.964 1.00 90.38 172 PHE A CA 1
ATOM 1401 C C . PHE A 1 172 ? 10.569 9.611 -4.068 1.00 90.38 172 PHE A C 1
ATOM 1403 O O . PHE A 1 172 ? 10.174 8.455 -4.229 1.00 90.38 172 PHE A O 1
ATOM 1410 N N . ASN A 1 173 ? 11.569 10.137 -4.779 1.00 88.75 173 ASN A N 1
ATOM 1411 C CA . ASN A 1 173 ? 12.279 9.412 -5.833 1.00 88.75 173 ASN A CA 1
ATOM 1412 C C . ASN A 1 173 ? 13.029 8.200 -5.275 1.00 88.75 173 ASN A C 1
ATOM 1414 O O . ASN A 1 173 ? 12.812 7.083 -5.746 1.00 88.75 173 ASN A O 1
ATOM 1418 N N . VAL A 1 174 ? 13.787 8.377 -4.188 1.00 87.25 174 VAL A N 1
ATOM 1419 C CA . VAL A 1 174 ? 14.484 7.267 -3.515 1.00 87.25 174 VAL A CA 1
ATOM 1420 C C . VAL A 1 174 ? 13.498 6.197 -3.037 1.00 87.25 174 VAL A C 1
ATOM 1422 O O . VAL A 1 174 ? 13.745 4.994 -3.169 1.00 87.25 174 VAL A O 1
ATOM 1425 N N . TYR A 1 175 ? 12.356 6.605 -2.474 1.00 85.31 175 TYR A N 1
ATOM 1426 C CA . TYR A 1 175 ? 11.329 5.654 -2.050 1.00 85.31 175 TYR A CA 1
ATOM 1427 C C . TYR A 1 175 ? 10.686 4.926 -3.236 1.00 85.31 175 TYR A C 1
ATOM 1429 O O . TYR A 1 175 ? 10.443 3.718 -3.151 1.00 85.31 175 TYR A O 1
ATOM 1437 N N . LYS A 1 176 ? 10.417 5.644 -4.334 1.00 84.38 176 LYS A N 1
ATOM 1438 C CA . LYS A 1 176 ? 9.851 5.087 -5.565 1.00 84.38 176 LYS A CA 1
ATOM 1439 C C . LYS A 1 176 ? 10.781 4.018 -6.122 1.00 84.38 176 LYS A C 1
ATOM 1441 O O . LYS A 1 176 ? 10.328 2.891 -6.263 1.00 84.38 176 LYS A O 1
ATOM 1446 N N . GLU A 1 177 ? 12.062 4.317 -6.322 1.00 84.12 177 GLU A N 1
ATOM 1447 C CA . GLU A 1 177 ? 13.060 3.368 -6.840 1.00 84.12 177 GLU A CA 1
ATOM 1448 C C . GLU A 1 177 ? 13.129 2.074 -6.024 1.00 84.12 177 GLU A C 1
ATOM 1450 O O . GLU A 1 177 ? 13.037 0.977 -6.577 1.00 84.12 177 GLU A O 1
ATOM 1455 N N . LYS A 1 178 ? 13.187 2.189 -4.691 1.00 80.00 178 LYS A N 1
ATOM 1456 C CA . LYS A 1 178 ? 13.182 1.024 -3.790 1.00 80.00 178 LYS A CA 1
ATOM 1457 C C . LYS A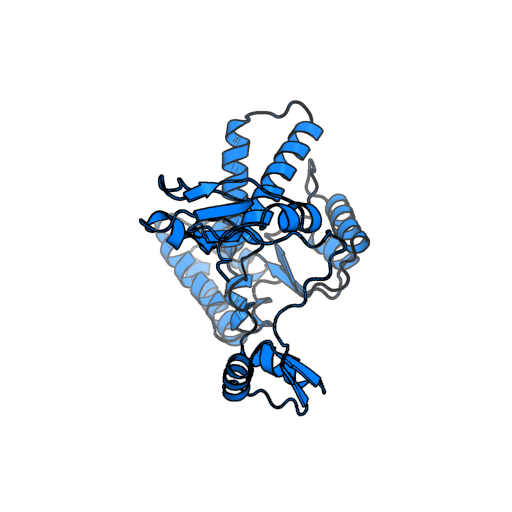 1 178 ? 11.880 0.224 -3.861 1.00 80.00 178 LYS A C 1
ATOM 1459 O O . LYS A 1 178 ? 11.886 -0.986 -3.638 1.00 80.00 178 LYS A O 1
ATOM 1464 N N . SER A 1 179 ? 10.762 0.890 -4.143 1.00 78.06 179 SER A N 1
ATOM 1465 C CA . SER A 1 179 ? 9.427 0.286 -4.141 1.00 78.06 179 SER A CA 1
ATOM 1466 C C . SER A 1 179 ? 8.973 -0.219 -5.513 1.00 78.06 179 SER A C 1
ATOM 1468 O O . SER A 1 179 ? 8.021 -0.990 -5.556 1.00 78.06 179 SER A O 1
ATOM 1470 N N . LEU A 1 180 ? 9.646 0.145 -6.615 1.00 73.25 180 LEU A N 1
ATOM 1471 C CA . LEU A 1 180 ? 9.265 -0.244 -7.985 1.00 73.25 180 LEU A CA 1
ATOM 1472 C C . LEU A 1 180 ? 9.150 -1.762 -8.167 1.00 73.25 180 LEU A C 1
ATOM 1474 O O . LEU A 1 180 ? 8.280 -2.236 -8.887 1.00 73.25 180 LEU A O 1
ATOM 1478 N N . LYS A 1 181 ? 10.009 -2.533 -7.494 1.00 70.00 181 LYS A N 1
ATOM 1479 C CA . LYS A 1 181 ? 10.033 -4.002 -7.592 1.00 70.00 181 LYS A CA 1
ATOM 1480 C C . LYS A 1 181 ? 9.089 -4.692 -6.604 1.00 70.00 181 LYS A C 1
ATOM 1482 O O . LYS A 1 181 ? 9.035 -5.918 -6.553 1.00 70.00 181 LYS A O 1
ATOM 1487 N N . ARG A 1 182 ? 8.389 -3.932 -5.757 1.00 75.06 182 ARG A N 1
ATOM 1488 C CA . ARG A 1 182 ? 7.603 -4.484 -4.655 1.00 75.06 182 ARG A CA 1
ATOM 1489 C C . ARG A 1 182 ? 6.140 -4.618 -5.051 1.00 75.06 182 ARG A C 1
ATOM 1491 O O . ARG A 1 182 ? 5.432 -3.627 -5.180 1.00 75.06 182 ARG A O 1
ATOM 1498 N N . ILE A 1 183 ? 5.661 -5.854 -5.091 1.00 77.75 183 ILE A N 1
ATOM 1499 C CA . ILE A 1 183 ? 4.229 -6.147 -5.154 1.00 77.75 183 ILE A CA 1
ATOM 1500 C C . ILE A 1 183 ? 3.704 -6.316 -3.728 1.00 77.75 183 ILE A C 1
ATOM 1502 O O . ILE A 1 183 ? 4.335 -6.961 -2.884 1.00 77.75 183 ILE A O 1
ATOM 1506 N N . HIS A 1 184 ? 2.569 -5.690 -3.421 1.00 77.56 184 HIS A N 1
ATOM 1507 C CA . HIS A 1 184 ? 1.987 -5.795 -2.090 1.00 77.56 184 HIS A CA 1
ATOM 1508 C C . HIS A 1 184 ? 1.260 -7.134 -1.887 1.00 77.56 184 HIS A C 1
ATOM 1510 O O . HIS A 1 184 ? 0.844 -7.796 -2.836 1.00 77.56 184 HIS A O 1
ATOM 1516 N N . ARG A 1 185 ? 1.096 -7.548 -0.626 1.00 79.62 185 ARG A N 1
ATOM 1517 C CA . ARG A 1 185 ? 0.417 -8.803 -0.268 1.00 79.62 185 ARG A CA 1
ATOM 1518 C C . ARG A 1 185 ? -0.994 -8.856 -0.861 1.00 79.62 185 ARG A C 1
ATOM 1520 O O . ARG A 1 185 ? -1.720 -7.866 -0.809 1.00 79.62 185 ARG A O 1
ATOM 1527 N N . GLY A 1 186 ? -1.353 -9.995 -1.443 1.00 78.69 186 GLY A N 1
ATOM 1528 C CA . GLY A 1 186 ? -2.646 -10.194 -2.102 1.00 78.69 186 GLY A CA 1
ATOM 1529 C C . GLY A 1 186 ? -2.810 -9.500 -3.455 1.00 78.69 186 GLY A C 1
ATOM 1530 O O . GLY A 1 186 ? -3.798 -9.761 -4.119 1.00 78.69 186 GLY A O 1
ATOM 1531 N N . PHE A 1 187 ? -1.867 -8.645 -3.867 1.00 77.06 187 PHE A N 1
ATOM 1532 C CA . PHE A 1 187 ? -1.835 -8.031 -5.204 1.00 77.06 187 PHE A CA 1
ATOM 1533 C C . PHE A 1 187 ? -0.851 -8.728 -6.146 1.00 77.06 187 PHE A C 1
ATOM 1535 O O . PHE A 1 187 ? -0.677 -8.305 -7.285 1.00 77.06 187 PHE A O 1
ATOM 1542 N N . LYS A 1 188 ? -0.164 -9.769 -5.665 1.00 73.69 188 LYS A N 1
ATOM 1543 C CA . LYS A 1 188 ? 0.603 -10.644 -6.541 1.00 73.69 188 LYS A CA 1
ATOM 1544 C C . LYS A 1 188 ? -0.406 -11.478 -7.313 1.00 73.69 188 LYS A C 1
ATOM 1546 O O . LYS A 1 188 ? -1.037 -12.343 -6.714 1.00 73.69 188 LYS A O 1
ATOM 1551 N N . ILE A 1 189 ? -0.540 -11.166 -8.597 1.00 65.00 189 ILE A N 1
ATOM 1552 C CA . ILE A 1 189 ? -1.257 -11.996 -9.559 1.00 65.00 189 ILE A CA 1
ATOM 1553 C C . ILE A 1 189 ? -0.621 -13.386 -9.466 1.00 65.00 189 ILE A C 1
ATOM 1555 O O . ILE A 1 189 ? 0.608 -13.526 -9.507 1.00 65.00 189 ILE A O 1
ATOM 1559 N N . GLY A 1 190 ? -1.438 -14.390 -9.159 1.00 64.50 190 GLY A N 1
ATOM 1560 C CA . GLY A 1 190 ? -0.976 -15.773 -9.114 1.00 64.50 190 GLY A CA 1
ATOM 1561 C C . GLY A 1 190 ? -0.555 -16.213 -10.511 1.00 64.50 190 GLY A C 1
ATOM 1562 O O . GLY A 1 190 ? -1.064 -15.687 -11.497 1.00 64.50 190 GLY A O 1
ATOM 1563 N N . VAL A 1 191 ? 0.332 -17.203 -10.611 1.00 65.31 191 VAL A N 1
ATOM 1564 C CA . VAL A 1 191 ? 0.677 -17.768 -11.926 1.00 65.31 191 VAL A CA 1
ATOM 1565 C C . VAL A 1 191 ? -0.585 -18.269 -12.641 1.00 65.31 191 VAL A C 1
ATOM 1567 O O . VAL A 1 191 ? -0.718 -18.101 -13.844 1.00 65.31 191 VAL A O 1
ATOM 1570 N N . ASP A 1 192 ? -1.571 -18.749 -11.881 1.00 70.06 192 ASP A N 1
ATOM 1571 C CA . ASP A 1 192 ? -2.878 -19.170 -12.390 1.00 70.06 192 ASP A CA 1
ATOM 1572 C C . ASP A 1 192 ? -3.672 -18.021 -13.041 1.00 70.06 192 ASP A C 1
ATOM 1574 O O . ASP A 1 192 ? -4.337 -18.219 -14.054 1.00 70.06 192 ASP A O 1
ATOM 1578 N N . GLU A 1 193 ? -3.593 -16.802 -12.498 1.00 72.56 193 GLU A N 1
ATOM 1579 C CA . GLU A 1 193 ? -4.256 -15.624 -13.074 1.00 72.56 193 GLU A CA 1
ATOM 1580 C C . GLU A 1 193 ? -3.507 -15.101 -14.312 1.00 72.56 193 GLU A C 1
ATOM 1582 O O . GLU A 1 193 ? -4.144 -14.664 -15.273 1.00 72.56 193 GLU A O 1
ATOM 1587 N N . GLU A 1 194 ? -2.171 -15.182 -14.329 1.00 78.62 194 GLU A N 1
ATOM 1588 C CA . GLU A 1 194 ? -1.365 -14.885 -15.523 1.00 78.62 194 GLU A CA 1
ATOM 1589 C C . GLU A 1 194 ? -1.669 -15.883 -16.644 1.00 78.62 194 GLU A C 1
ATOM 1591 O O . GLU A 1 194 ? -1.915 -15.481 -17.779 1.00 78.62 194 GLU A O 1
ATOM 1596 N N . VAL A 1 195 ? -1.746 -17.176 -16.325 1.00 83.88 195 VAL A N 1
ATOM 1597 C CA . VAL A 1 195 ? -2.146 -18.224 -17.271 1.00 83.88 195 VAL A CA 1
ATOM 1598 C C . VAL A 1 195 ? -3.585 -18.014 -17.744 1.00 83.88 195 VAL A C 1
ATOM 1600 O O . VAL A 1 195 ? -3.851 -18.119 -18.939 1.00 83.88 195 VAL A O 1
ATOM 1603 N N . ALA A 1 196 ? -4.512 -17.632 -16.859 1.00 85.56 196 ALA A N 1
ATOM 1604 C CA . ALA A 1 196 ? -5.881 -17.294 -17.247 1.00 85.56 196 ALA A CA 1
ATOM 1605 C C . ALA A 1 196 ? -5.947 -16.093 -18.205 1.00 85.56 196 ALA A C 1
ATOM 1607 O O . ALA A 1 196 ? -6.810 -16.060 -19.081 1.00 85.56 196 ALA A O 1
ATOM 1608 N N . LEU A 1 197 ? -5.048 -15.114 -18.063 1.00 84.25 197 LEU A N 1
ATOM 1609 C CA . LEU A 1 197 ? -4.907 -14.012 -19.013 1.00 84.25 197 LEU A CA 1
ATOM 1610 C C . LEU A 1 197 ? -4.314 -14.490 -20.343 1.00 84.25 197 LEU A C 1
ATOM 1612 O O . LEU A 1 197 ? -4.855 -14.142 -21.389 1.00 84.25 197 LEU A O 1
ATOM 1616 N N . LEU A 1 198 ? -3.247 -15.295 -20.311 1.00 87.44 198 LEU A N 1
ATOM 1617 C CA . LEU A 1 198 ? -2.626 -15.868 -21.510 1.00 87.44 198 LEU A CA 1
ATOM 1618 C C . LEU A 1 198 ? -3.632 -16.694 -22.321 1.00 87.44 198 LEU A C 1
ATOM 1620 O O . LEU A 1 198 ? -3.681 -16.577 -23.539 1.00 87.44 198 LEU A O 1
ATOM 1624 N N . ASN A 1 199 ? -4.501 -17.440 -21.641 1.00 90.50 199 ASN A N 1
ATOM 1625 C CA . ASN A 1 199 ? -5.568 -18.235 -22.249 1.00 90.50 199 ASN A CA 1
ATOM 1626 C C . ASN A 1 199 ? -6.657 -17.408 -22.955 1.00 90.50 199 ASN A C 1
ATOM 1628 O O . ASN A 1 199 ? -7.523 -17.991 -23.600 1.00 90.50 199 ASN A O 1
ATOM 1632 N N . LYS A 1 200 ? -6.643 -16.072 -22.845 1.00 90.75 200 LYS A N 1
ATOM 1633 C CA . LYS A 1 200 ? -7.527 -15.193 -23.629 1.00 90.75 200 LYS A CA 1
ATOM 1634 C C . LYS A 1 200 ? -6.985 -14.874 -25.021 1.00 90.75 200 LYS A C 1
ATOM 1636 O O . LYS A 1 200 ? -7.707 -14.262 -25.801 1.00 90.75 200 LYS A O 1
ATOM 1641 N N . PHE A 1 201 ? -5.731 -15.214 -25.309 1.00 90.94 201 PHE A N 1
ATOM 1642 C CA . PHE A 1 201 ? -5.109 -14.974 -26.606 1.00 90.94 201 PHE A CA 1
ATOM 1643 C C . PHE A 1 201 ? -5.168 -16.236 -27.466 1.00 90.94 201 PHE A C 1
ATOM 1645 O O . PHE A 1 201 ? -4.951 -17.342 -26.976 1.00 90.94 201 PHE A O 1
ATOM 1652 N N . ASP A 1 202 ? -5.401 -16.060 -28.765 1.00 90.38 202 ASP A N 1
ATOM 1653 C CA . ASP A 1 202 ? -5.406 -17.164 -29.734 1.00 90.38 202 ASP A CA 1
ATOM 1654 C C . ASP A 1 202 ? -3.987 -17.649 -30.078 1.00 90.38 202 ASP A C 1
ATOM 1656 O O . ASP A 1 202 ? -3.777 -18.800 -30.473 1.00 90.38 202 ASP A O 1
ATOM 1660 N N . LEU A 1 203 ? -3.000 -16.763 -29.916 1.00 93.06 203 LEU A N 1
ATOM 1661 C CA . LEU A 1 203 ? -1.596 -17.004 -30.216 1.00 93.06 203 LEU A CA 1
ATOM 1662 C C . LEU A 1 203 ? -0.698 -16.311 -29.195 1.00 93.06 203 LEU A C 1
ATOM 1664 O O . LEU A 1 203 ? -0.907 -15.139 -28.876 1.00 93.06 203 LEU A O 1
ATOM 1668 N N . ILE A 1 204 ? 0.342 -17.010 -28.738 1.00 92.50 204 ILE A N 1
ATOM 1669 C CA . ILE A 1 204 ? 1.405 -16.424 -27.911 1.00 92.50 204 ILE A CA 1
ATOM 1670 C C . ILE A 1 204 ? 2.794 -16.831 -28.411 1.00 92.50 204 ILE A C 1
ATOM 1672 O O . ILE A 1 204 ? 2.976 -17.893 -29.007 1.00 92.50 204 ILE A O 1
ATOM 1676 N N . THR A 1 205 ? 3.790 -15.996 -28.130 1.00 91.25 205 THR A N 1
ATOM 1677 C CA . THR A 1 205 ? 5.206 -16.300 -28.373 1.00 91.25 205 THR A CA 1
ATOM 1678 C C . THR A 1 205 ? 5.890 -16.658 -27.060 1.00 91.25 205 THR A C 1
ATOM 1680 O O . THR A 1 205 ? 5.792 -15.898 -26.094 1.00 91.25 205 THR A O 1
ATOM 1683 N N . LEU A 1 206 ? 6.598 -17.786 -27.018 1.00 90.06 206 LEU A N 1
ATOM 1684 C CA . LEU A 1 206 ? 7.361 -18.226 -25.847 1.00 90.06 206 LEU A CA 1
ATOM 1685 C C . LEU A 1 206 ? 8.838 -18.419 -26.202 1.00 90.06 206 LEU A C 1
ATOM 1687 O O . LEU A 1 206 ? 9.133 -18.830 -27.315 1.00 90.06 206 LEU A O 1
ATOM 1691 N N . PRO A 1 207 ? 9.775 -18.168 -25.272 1.00 87.94 207 PRO A N 1
ATOM 1692 C CA . PRO A 1 207 ? 11.210 -18.220 -25.564 1.00 87.94 207 PRO A CA 1
ATOM 1693 C C . PRO A 1 207 ? 11.776 -19.642 -25.664 1.00 87.94 207 PRO A C 1
ATOM 1695 O O . PRO A 1 207 ? 12.906 -19.826 -26.097 1.00 87.94 207 PRO A O 1
ATOM 1698 N N . SER A 1 208 ? 11.059 -20.651 -25.163 1.00 87.31 208 SER A N 1
ATOM 1699 C CA . SER A 1 208 ? 11.515 -22.040 -25.216 1.00 87.31 208 SER A CA 1
ATOM 1700 C C . SER A 1 208 ? 10.385 -23.038 -24.975 1.00 87.31 208 SER A C 1
ATOM 1702 O O . SER A 1 208 ? 9.401 -22.758 -24.281 1.00 87.31 208 SER A O 1
ATOM 1704 N N . ILE A 1 209 ? 10.594 -24.264 -25.460 1.00 88.81 209 ILE A N 1
ATOM 1705 C CA . ILE A 1 209 ? 9.724 -25.419 -25.196 1.00 88.81 209 ILE A CA 1
ATOM 1706 C C . ILE A 1 209 ? 9.658 -25.710 -23.686 1.00 88.81 209 ILE A C 1
ATOM 1708 O O . ILE A 1 209 ? 8.631 -26.135 -23.161 1.00 88.81 209 ILE A O 1
ATOM 1712 N N . ALA A 1 210 ? 10.739 -25.441 -22.947 1.00 87.50 210 ALA A N 1
ATOM 1713 C CA . ALA A 1 210 ? 10.750 -25.587 -21.494 1.00 87.50 210 ALA A CA 1
ATOM 1714 C C . ALA A 1 210 ? 9.767 -24.618 -20.816 1.00 87.50 210 ALA A C 1
ATOM 1716 O O . ALA A 1 210 ? 9.009 -25.036 -19.939 1.00 87.50 210 ALA A O 1
ATOM 1717 N N . ALA A 1 211 ? 9.738 -23.352 -21.249 1.00 85.88 211 ALA A N 1
ATOM 1718 C CA . ALA A 1 211 ? 8.773 -22.370 -20.759 1.00 85.88 211 ALA A CA 1
ATOM 1719 C C . ALA A 1 211 ? 7.332 -22.782 -21.097 1.00 85.88 211 ALA A C 1
ATOM 1721 O O . ALA A 1 211 ? 6.460 -22.717 -20.231 1.00 85.88 211 ALA A O 1
ATOM 1722 N N . GLU A 1 212 ? 7.098 -23.290 -22.311 1.00 90.50 212 GLU A N 1
ATOM 1723 C CA . GLU A 1 212 ? 5.799 -23.844 -22.707 1.00 90.50 212 GLU A CA 1
ATOM 1724 C C . GLU A 1 212 ? 5.354 -24.975 -21.773 1.00 90.50 212 GLU A C 1
ATOM 1726 O O . GLU A 1 212 ? 4.247 -24.936 -21.240 1.00 90.50 212 GLU A O 1
ATOM 1731 N N . ASN A 1 213 ? 6.220 -25.954 -21.511 1.00 90.44 213 ASN A N 1
ATOM 1732 C CA . ASN A 1 213 ? 5.893 -27.089 -20.647 1.00 90.44 213 ASN A CA 1
ATOM 1733 C C . ASN A 1 213 ? 5.553 -26.664 -19.213 1.00 90.44 213 ASN A C 1
ATOM 1735 O O . ASN A 1 213 ? 4.669 -27.255 -18.589 1.00 90.44 213 ASN A O 1
ATOM 1739 N N . ILE A 1 214 ? 6.243 -25.652 -18.679 1.00 87.75 214 ILE A N 1
ATOM 1740 C CA . ILE A 1 214 ? 5.945 -25.094 -17.353 1.00 87.75 214 ILE A CA 1
ATOM 1741 C C . ILE A 1 214 ? 4.552 -24.457 -17.353 1.00 87.75 214 ILE A C 1
ATOM 1743 O O . ILE A 1 214 ? 3.744 -24.776 -16.482 1.00 87.75 214 ILE A O 1
ATOM 1747 N N . LEU A 1 215 ? 4.243 -23.627 -18.351 1.00 88.94 215 LEU A N 1
ATOM 1748 C CA . LEU A 1 215 ? 2.951 -22.947 -18.442 1.00 88.94 215 LEU A CA 1
ATOM 1749 C C . LEU A 1 215 ? 1.797 -23.924 -18.708 1.00 88.94 215 LEU A C 1
ATOM 1751 O O . LEU A 1 215 ? 0.729 -23.789 -18.114 1.00 88.94 215 LEU A O 1
ATOM 1755 N N . ARG A 1 216 ? 2.003 -24.965 -19.524 1.00 91.12 216 ARG A N 1
ATOM 1756 C CA . ARG A 1 216 ? 1.003 -26.027 -19.738 1.00 91.12 216 ARG A CA 1
ATOM 1757 C C . ARG A 1 216 ? 0.699 -26.797 -18.457 1.00 91.12 216 ARG A C 1
ATOM 1759 O O . ARG A 1 216 ? -0.468 -27.033 -18.163 1.00 91.12 216 ARG A O 1
ATOM 1766 N N . LYS A 1 217 ? 1.716 -27.117 -17.645 1.00 89.81 217 LYS A N 1
ATOM 1767 C CA . LYS A 1 217 ? 1.514 -27.708 -16.305 1.00 89.81 217 LYS A CA 1
ATOM 1768 C C . LYS A 1 217 ? 0.710 -26.798 -15.374 1.00 89.81 217 LYS A C 1
ATOM 1770 O O . LYS A 1 217 ? 0.070 -27.295 -14.455 1.00 89.81 217 LYS A O 1
ATOM 1775 N N . GLN A 1 218 ? 0.745 -25.492 -15.617 1.00 87.50 218 GLN A N 1
ATOM 1776 C CA . GLN A 1 218 ? 0.010 -24.472 -14.871 1.00 87.50 218 GLN A CA 1
ATOM 1777 C C . GLN A 1 218 ? -1.344 -24.111 -15.512 1.00 87.50 218 GLN A C 1
ATOM 1779 O O . GLN A 1 218 ? -2.001 -23.185 -15.052 1.00 87.50 218 GLN A O 1
ATOM 1784 N N . GLY A 1 219 ? -1.793 -24.848 -16.540 1.00 89.75 219 GLY A N 1
ATOM 1785 C CA . GLY A 1 219 ? -3.130 -24.698 -17.127 1.00 89.75 219 GLY A CA 1
ATOM 1786 C C . GLY A 1 219 ? -3.206 -23.870 -18.414 1.00 89.75 219 GLY A C 1
ATOM 1787 O O . GLY A 1 219 ? -4.285 -23.395 -18.768 1.00 89.75 219 GLY A O 1
ATOM 1788 N N . LEU A 1 220 ? -2.090 -23.666 -19.119 1.00 91.38 220 LEU A N 1
ATOM 1789 C CA . LEU A 1 220 ? -2.089 -22.992 -20.419 1.00 91.38 220 LEU A CA 1
ATOM 1790 C C . LEU A 1 220 ? -2.748 -23.867 -21.503 1.00 91.38 220 LEU A C 1
ATOM 1792 O O . LEU A 1 220 ? -2.276 -24.968 -21.797 1.00 91.38 220 LEU A O 1
ATOM 1796 N N . ILE A 1 221 ? -3.802 -23.344 -22.130 1.00 93.00 221 ILE A N 1
ATOM 1797 C CA . ILE A 1 221 ? -4.617 -24.006 -23.164 1.00 93.00 221 ILE A CA 1
ATOM 1798 C C . ILE A 1 221 ? -4.583 -23.289 -24.521 1.00 93.00 221 ILE A C 1
ATOM 1800 O O . ILE A 1 221 ? -5.316 -23.677 -25.427 1.00 93.00 221 ILE A O 1
ATOM 1804 N N . VAL A 1 222 ? -3.746 -22.256 -24.673 1.00 91.75 222 VAL A N 1
ATOM 1805 C CA . VAL A 1 222 ? -3.607 -21.503 -25.929 1.00 91.75 222 VAL A CA 1
ATOM 1806 C C . VAL A 1 222 ? -3.324 -22.463 -27.099 1.00 91.75 222 VAL A C 1
ATOM 1808 O O . VAL A 1 222 ? -2.420 -23.304 -26.982 1.00 91.75 222 VAL A O 1
ATOM 1811 N N . PRO A 1 223 ? -4.076 -22.363 -28.215 1.00 85.56 223 PRO A N 1
ATOM 1812 C CA . PRO A 1 223 ? -3.993 -23.332 -29.304 1.00 85.56 223 PRO A CA 1
ATOM 1813 C C . PRO A 1 223 ? -2.713 -23.177 -30.129 1.00 85.56 223 PRO A C 1
ATOM 1815 O O . PRO A 1 223 ? -2.140 -24.184 -30.541 1.00 85.56 223 PRO A O 1
ATOM 1818 N N . THR A 1 224 ? -2.236 -21.943 -30.335 1.00 90.38 224 THR A N 1
ATOM 1819 C CA . THR A 1 224 ? -1.047 -21.671 -31.154 1.00 90.38 224 THR A CA 1
ATOM 1820 C C . THR A 1 224 ? 0.062 -21.036 -30.325 1.00 90.38 224 THR A C 1
ATOM 1822 O O . THR A 1 224 ? -0.107 -19.960 -29.754 1.00 90.38 224 THR A O 1
ATOM 1825 N N . ILE A 1 225 ? 1.224 -21.686 -30.286 1.00 89.81 225 ILE A N 1
ATOM 1826 C CA . ILE A 1 225 ? 2.418 -21.175 -29.609 1.00 89.81 225 ILE A CA 1
ATOM 1827 C C . ILE A 1 225 ? 3.563 -21.127 -30.613 1.00 89.81 225 ILE A C 1
ATOM 1829 O O . ILE A 1 225 ? 3.905 -22.139 -31.221 1.00 89.81 225 ILE A O 1
ATOM 1833 N N . ILE A 1 226 ? 4.159 -19.947 -30.773 1.00 90.25 226 ILE A N 1
ATOM 1834 C CA . ILE A 1 226 ? 5.364 -19.758 -31.581 1.00 90.25 226 ILE A CA 1
ATOM 1835 C C . ILE A 1 226 ? 6.571 -19.747 -30.647 1.00 90.25 226 ILE A C 1
ATOM 1837 O O . ILE A 1 226 ? 6.643 -18.946 -29.713 1.00 90.25 226 ILE A O 1
ATOM 1841 N N . GLN A 1 227 ? 7.527 -20.636 -30.908 1.00 87.75 227 GLN A N 1
ATOM 1842 C CA . GLN A 1 227 ? 8.801 -20.652 -30.201 1.00 87.75 227 GLN A CA 1
ATOM 1843 C C . GLN A 1 227 ? 9.695 -19.547 -30.762 1.00 87.75 227 GLN A C 1
ATOM 1845 O O . GLN A 1 227 ? 10.062 -19.567 -31.937 1.00 87.75 227 GLN A O 1
ATOM 1850 N N . GLN A 1 228 ? 10.008 -18.563 -29.928 1.00 80.44 228 GLN A N 1
ATOM 1851 C CA . GLN A 1 228 ? 10.961 -17.520 -30.255 1.00 80.44 228 GLN A CA 1
ATOM 1852 C C . GLN A 1 228 ? 12.353 -18.160 -30.289 1.00 80.44 228 GLN A C 1
ATOM 1854 O O . GLN A 1 228 ? 12.765 -18.819 -29.335 1.00 80.44 228 GLN A O 1
ATOM 1859 N N . GLY A 1 229 ? 13.039 -18.018 -31.423 1.00 75.56 229 GLY A N 1
ATOM 1860 C CA . GLY A 1 229 ? 14.428 -18.439 -31.574 1.00 75.56 229 GLY A CA 1
ATOM 1861 C C . GLY A 1 229 ? 15.385 -17.579 -30.735 1.00 75.56 229 GLY A C 1
ATOM 1862 O O . GLY A 1 229 ? 14.942 -16.798 -29.888 1.00 75.56 229 GLY A O 1
ATOM 1863 N N . PRO A 1 230 ? 16.706 -17.699 -30.957 1.00 78.50 230 PRO A N 1
ATOM 1864 C CA . PRO A 1 230 ? 17.658 -16.764 -30.367 1.00 78.50 230 PRO A CA 1
ATOM 1865 C C . PRO A 1 230 ? 17.268 -15.318 -30.702 1.00 78.50 230 PRO A C 1
ATOM 1867 O O . PRO A 1 230 ? 16.672 -15.048 -31.743 1.00 78.50 230 PRO A O 1
ATOM 1870 N N . PHE A 1 231 ? 17.578 -14.392 -29.795 1.00 78.44 231 PHE A N 1
ATOM 1871 C CA . PHE A 1 231 ? 17.304 -12.978 -30.023 1.00 78.44 231 PHE A CA 1
ATOM 1872 C C . PHE A 1 231 ? 18.100 -12.481 -31.229 1.00 78.44 231 PHE A C 1
ATOM 1874 O O . PHE A 1 231 ? 19.327 -12.589 -31.246 1.00 78.44 231 PHE A O 1
ATOM 1881 N N . ASP A 1 232 ? 17.404 -11.898 -32.199 1.00 81.88 232 ASP A N 1
ATOM 1882 C CA . ASP A 1 232 ? 18.053 -11.179 -33.286 1.00 81.88 232 ASP A CA 1
ATOM 1883 C C . ASP A 1 232 ? 18.667 -9.880 -32.759 1.00 81.88 232 ASP A C 1
ATOM 1885 O O . ASP A 1 232 ?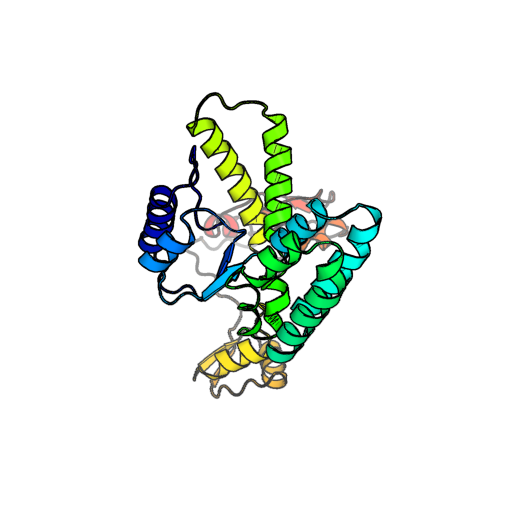 18.090 -9.187 -31.913 1.00 81.88 232 ASP A O 1
ATOM 1889 N N . PHE A 1 233 ? 19.832 -9.526 -33.294 1.00 80.38 233 PHE A N 1
ATOM 1890 C CA . PHE A 1 233 ? 20.501 -8.269 -32.993 1.00 80.38 233 PHE A CA 1
ATOM 1891 C C . PHE A 1 233 ? 20.714 -7.483 -34.284 1.00 80.38 233 PHE A C 1
ATOM 1893 O O . PHE A 1 233 ? 21.670 -7.710 -35.022 1.00 80.38 233 PHE A O 1
ATOM 1900 N N . LEU A 1 234 ? 19.790 -6.567 -34.576 1.00 82.06 234 LEU A N 1
ATOM 1901 C CA . LEU A 1 234 ? 19.880 -5.704 -35.752 1.00 82.06 234 LEU A CA 1
ATOM 1902 C C . LEU A 1 234 ? 20.871 -4.570 -35.478 1.00 82.06 234 LEU A C 1
ATOM 1904 O O . LEU A 1 234 ? 20.686 -3.799 -34.538 1.00 82.06 234 LEU A O 1
ATOM 1908 N N . THR A 1 235 ? 21.904 -4.457 -36.308 1.00 82.50 235 THR A N 1
ATOM 1909 C CA . THR A 1 235 ? 22.949 -3.435 -36.188 1.00 82.50 235 THR A CA 1
ATOM 1910 C C . THR A 1 235 ? 23.403 -2.963 -37.566 1.00 82.50 235 THR A C 1
ATOM 1912 O O . THR A 1 235 ? 23.297 -3.694 -38.551 1.00 82.50 235 THR A O 1
ATOM 1915 N N . GLN A 1 236 ? 23.898 -1.728 -37.625 1.00 84.19 236 GLN A N 1
ATOM 1916 C CA . GLN A 1 236 ? 24.602 -1.176 -38.787 1.00 84.19 236 GLN A CA 1
ATOM 1917 C C . GLN A 1 236 ? 26.123 -1.156 -38.579 1.00 84.19 236 GLN A C 1
ATOM 1919 O O . GLN A 1 236 ? 26.851 -0.632 -39.423 1.00 84.19 236 GLN A O 1
ATOM 1924 N N . ALA A 1 237 ? 26.607 -1.684 -37.449 1.00 80.06 237 ALA A N 1
ATOM 1925 C CA . ALA A 1 237 ? 28.026 -1.744 -37.157 1.00 80.06 237 ALA A CA 1
ATOM 1926 C C . ALA A 1 237 ? 28.750 -2.572 -38.233 1.00 80.06 237 ALA A C 1
ATOM 1928 O O . ALA A 1 237 ? 28.232 -3.604 -38.672 1.00 80.06 237 ALA A O 1
ATOM 1929 N N . PRO A 1 238 ? 29.942 -2.135 -38.669 1.00 78.94 238 PRO A N 1
ATOM 1930 C CA . PRO A 1 238 ? 30.709 -2.879 -39.652 1.00 78.94 238 PRO A CA 1
ATOM 1931 C C . PRO A 1 238 ? 31.109 -4.241 -39.083 1.00 78.94 238 PRO A C 1
ATOM 1933 O O . PRO A 1 238 ? 31.465 -4.353 -37.907 1.00 78.94 238 PRO A O 1
ATOM 1936 N N . GLU A 1 239 ? 31.098 -5.271 -39.928 1.00 74.56 239 GLU A N 1
ATOM 1937 C CA . GLU A 1 239 ? 31.666 -6.565 -39.560 1.00 74.56 239 GLU A CA 1
ATOM 1938 C C . GLU A 1 239 ? 33.160 -6.403 -39.261 1.00 74.56 239 GLU A C 1
ATOM 1940 O O . GLU A 1 239 ? 33.930 -5.887 -40.076 1.00 74.56 239 GLU A O 1
ATOM 1945 N N . VAL A 1 240 ? 33.576 -6.844 -38.075 1.00 76.19 240 VAL A N 1
ATOM 1946 C CA . VAL A 1 240 ? 34.978 -6.826 -37.658 1.00 76.19 240 VAL A CA 1
ATOM 1947 C C . VAL A 1 240 ? 35.521 -8.245 -37.715 1.00 76.19 240 VAL A C 1
ATOM 1949 O O . VAL A 1 240 ? 34.919 -9.172 -37.178 1.00 76.19 240 VAL A O 1
ATOM 1952 N N . SER A 1 241 ? 36.677 -8.430 -38.355 1.00 78.19 241 SER A N 1
ATOM 1953 C CA . SER A 1 241 ? 37.358 -9.727 -38.366 1.00 78.19 241 SER A CA 1
ATOM 1954 C C . SER A 1 241 ? 37.739 -10.141 -36.944 1.00 78.19 241 SER A C 1
ATOM 1956 O O . SER A 1 241 ? 38.416 -9.397 -36.235 1.00 78.19 241 SER A O 1
ATOM 1958 N N . SER A 1 242 ? 37.312 -11.334 -36.534 1.00 78.12 242 SER A N 1
ATOM 1959 C CA . SER A 1 242 ? 37.560 -11.840 -35.187 1.00 78.12 242 SER A CA 1
ATOM 1960 C C . SER A 1 242 ? 38.999 -12.325 -35.023 1.00 78.12 242 SER A C 1
ATOM 1962 O O . SER A 1 242 ? 39.475 -13.142 -35.816 1.00 78.12 242 SER A O 1
ATOM 1964 N N . ILE A 1 243 ? 39.662 -11.894 -33.951 1.00 82.50 243 ILE A N 1
ATOM 1965 C CA . ILE A 1 243 ? 40.985 -12.386 -33.555 1.00 82.50 243 ILE A CA 1
ATOM 1966 C C . ILE A 1 243 ? 40.810 -13.383 -32.407 1.00 82.50 243 ILE A C 1
ATOM 1968 O O . ILE A 1 243 ? 40.162 -13.086 -31.402 1.00 82.50 243 ILE A O 1
ATOM 1972 N N . PHE A 1 244 ? 41.405 -14.571 -32.529 1.00 85.12 244 PHE A N 1
ATOM 1973 C CA . PHE A 1 244 ? 41.391 -15.545 -31.438 1.00 85.12 244 PHE A CA 1
ATOM 1974 C C . PHE A 1 244 ? 42.102 -14.978 -30.202 1.00 85.12 244 PHE A C 1
ATOM 1976 O O . PHE A 1 244 ? 43.261 -14.568 -30.271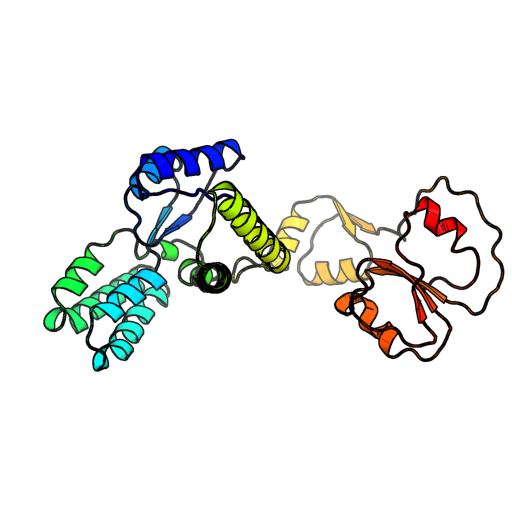 1.00 85.12 244 PHE A O 1
ATOM 1983 N N . SER A 1 245 ? 41.423 -15.005 -29.056 1.00 86.12 245 SER A N 1
ATOM 1984 C CA . SER A 1 245 ? 42.019 -14.711 -27.754 1.00 86.12 245 SER A CA 1
ATOM 1985 C C . SER A 1 245 ? 41.394 -15.598 -26.673 1.00 86.12 245 SER A C 1
ATOM 1987 O O . SER A 1 245 ? 40.269 -16.075 -26.809 1.00 86.12 245 SER A O 1
ATOM 1989 N N . SER A 1 246 ? 42.123 -15.839 -25.584 1.00 86.12 246 SER A N 1
ATOM 1990 C CA . SER A 1 246 ? 41.647 -16.598 -24.415 1.00 86.12 246 SER A CA 1
ATOM 1991 C C . SER A 1 246 ? 40.827 -15.745 -23.434 1.00 86.12 246 SER A C 1
ATOM 1993 O O . SER A 1 246 ? 40.672 -16.101 -22.265 1.00 86.12 246 SER A O 1
ATOM 1995 N N . ILE A 1 247 ? 40.331 -14.598 -23.902 1.00 89.00 247 ILE A N 1
ATOM 1996 C CA . ILE A 1 247 ? 39.527 -13.652 -23.133 1.00 89.00 247 ILE A CA 1
ATOM 1997 C C . ILE A 1 247 ? 38.052 -14.017 -23.288 1.00 89.00 247 ILE A C 1
ATOM 1999 O O . ILE A 1 247 ? 37.615 -14.447 -24.355 1.00 89.00 247 ILE A O 1
ATOM 2003 N N . VAL A 1 248 ? 37.279 -13.827 -22.224 1.00 90.94 248 VAL A N 1
ATOM 2004 C CA . VAL A 1 248 ? 35.821 -13.947 -22.252 1.00 90.94 248 VAL A CA 1
ATOM 2005 C C . VAL A 1 248 ? 35.195 -12.564 -22.122 1.00 90.94 248 VAL A C 1
ATOM 2007 O O . VAL A 1 248 ? 35.567 -11.793 -21.246 1.00 90.94 248 VAL A O 1
ATOM 2010 N N . ASN A 1 249 ? 34.229 -12.244 -22.970 1.00 91.19 249 ASN A N 1
ATOM 2011 C CA . ASN A 1 249 ? 33.472 -11.004 -22.915 1.00 91.19 249 ASN A CA 1
ATOM 2012 C C . ASN A 1 249 ? 32.102 -11.262 -22.290 1.00 91.19 249 ASN A C 1
ATOM 2014 O O . ASN A 1 249 ? 31.389 -12.178 -22.698 1.00 91.19 249 ASN A O 1
ATOM 2018 N N . PHE A 1 250 ? 31.708 -10.423 -21.339 1.00 90.50 250 PHE A N 1
ATOM 2019 C CA . PHE A 1 250 ? 30.372 -10.420 -20.755 1.00 90.50 250 PHE A CA 1
ATOM 2020 C C . PHE A 1 250 ? 29.764 -9.024 -20.876 1.00 90.50 250 PHE A C 1
ATOM 2022 O O . PHE A 1 250 ? 30.345 -8.052 -20.396 1.00 90.50 250 PHE A O 1
ATOM 2029 N N . ALA A 1 251 ? 28.583 -8.918 -21.483 1.00 90.00 251 ALA A N 1
ATOM 2030 C CA . ALA A 1 251 ? 27.867 -7.657 -21.639 1.00 90.00 251 ALA A CA 1
ATOM 2031 C C . ALA A 1 251 ? 26.504 -7.722 -20.936 1.00 90.00 251 ALA A C 1
ATOM 2033 O O . ALA A 1 251 ? 25.665 -8.551 -21.279 1.00 90.00 251 ALA A O 1
ATOM 2034 N N . GLY A 1 252 ? 26.253 -6.854 -19.950 1.00 86.50 252 GLY A N 1
ATOM 2035 C CA . GLY A 1 252 ? 24.979 -6.887 -19.229 1.00 86.50 252 GLY A CA 1
ATOM 2036 C C . GLY A 1 252 ? 24.877 -5.987 -18.000 1.00 86.50 252 GLY A C 1
ATOM 2037 O O . GLY A 1 252 ? 25.616 -5.026 -17.813 1.00 86.50 252 GLY A O 1
ATOM 2038 N N . ASN A 1 253 ? 23.906 -6.273 -17.133 1.00 86.75 253 ASN A N 1
ATOM 2039 C CA . ASN A 1 253 ? 23.763 -5.567 -15.859 1.00 86.75 253 ASN A CA 1
ATOM 2040 C C . ASN A 1 253 ? 24.754 -6.134 -14.832 1.00 86.75 253 ASN A C 1
ATOM 2042 O O . ASN A 1 253 ? 24.641 -7.303 -14.471 1.00 86.75 253 ASN A O 1
ATOM 2046 N N . ILE A 1 254 ? 25.667 -5.296 -14.330 1.00 88.75 254 ILE A N 1
ATOM 2047 C CA . ILE A 1 254 ? 26.803 -5.715 -13.492 1.00 88.75 254 ILE A CA 1
ATOM 2048 C C . ILE A 1 254 ? 26.501 -5.558 -11.990 1.00 88.75 254 ILE A C 1
ATOM 2050 O O . ILE A 1 254 ? 27.400 -5.449 -11.164 1.00 88.75 254 ILE A O 1
ATOM 2054 N N . SER A 1 255 ? 25.226 -5.541 -11.602 1.00 88.94 255 SER A N 1
ATOM 2055 C CA . SER A 1 255 ? 24.882 -5.580 -10.178 1.00 88.94 255 SER A CA 1
ATOM 2056 C C . SER A 1 255 ? 25.182 -6.956 -9.587 1.00 88.94 255 SER A C 1
ATOM 2058 O O . SER A 1 255 ? 24.946 -7.987 -10.227 1.00 88.94 255 SER A O 1
ATOM 2060 N N . PHE A 1 256 ? 25.599 -6.998 -8.326 1.00 86.12 256 PHE A N 1
ATOM 2061 C CA . PHE A 1 256 ? 25.896 -8.228 -7.591 1.00 86.12 256 PHE A CA 1
ATOM 2062 C C . PHE A 1 256 ? 24.725 -9.223 -7.630 1.00 86.12 256 PHE A C 1
ATOM 2064 O O . PHE A 1 256 ? 24.912 -10.433 -7.718 1.00 86.12 256 PHE A O 1
ATOM 2071 N N . SER A 1 257 ? 23.488 -8.716 -7.654 1.00 85.56 257 SER A N 1
ATOM 2072 C CA . SER A 1 257 ? 22.276 -9.540 -7.759 1.00 85.56 257 SER A CA 1
ATOM 2073 C C . SER A 1 257 ? 22.147 -10.337 -9.063 1.00 85.56 257 SER A C 1
ATOM 2075 O O . SER A 1 257 ? 21.411 -11.321 -9.106 1.00 85.56 257 SER A O 1
ATOM 2077 N N . LYS A 1 258 ? 22.807 -9.886 -10.134 1.00 84.88 258 LYS A N 1
ATOM 2078 C CA . LYS A 1 258 ? 22.739 -10.477 -11.474 1.00 84.88 258 LYS A CA 1
ATOM 2079 C C . LYS A 1 258 ? 24.002 -11.244 -11.827 1.00 84.88 258 LYS A C 1
ATOM 2081 O O . LYS A 1 258 ? 23.901 -12.300 -12.437 1.00 84.88 258 LYS A O 1
ATOM 2086 N N . VAL A 1 259 ? 25.161 -10.730 -11.424 1.00 87.06 259 VAL A N 1
ATOM 2087 C CA . VAL A 1 259 ? 26.469 -11.267 -11.826 1.00 87.06 259 VAL A CA 1
ATOM 2088 C C . VAL A 1 259 ? 27.401 -11.511 -10.644 1.00 87.06 259 VAL A C 1
ATOM 2090 O O . VAL A 1 259 ? 28.618 -11.478 -10.790 1.00 87.06 259 VAL A O 1
ATOM 2093 N N . GLY A 1 260 ? 26.849 -11.779 -9.458 1.00 86.12 260 GLY A N 1
ATOM 2094 C CA . GLY A 1 260 ? 27.641 -12.051 -8.254 1.00 86.12 260 GLY A CA 1
ATOM 2095 C C . GLY A 1 260 ? 28.638 -13.202 -8.419 1.00 86.12 260 GLY A C 1
ATOM 2096 O O . GLY A 1 260 ? 29.667 -13.204 -7.754 1.00 86.12 260 GLY A O 1
ATOM 2097 N N . PHE A 1 261 ? 28.389 -14.116 -9.364 1.00 86.94 261 PHE A N 1
ATOM 2098 C CA . PHE A 1 261 ? 29.313 -15.191 -9.728 1.00 86.94 261 PHE A CA 1
ATOM 2099 C C . PHE A 1 261 ? 30.686 -14.676 -10.200 1.00 86.94 261 PHE A C 1
ATOM 2101 O O . PHE A 1 261 ? 31.683 -15.359 -9.993 1.00 86.94 261 PHE A O 1
ATOM 2108 N N . LEU A 1 262 ? 30.770 -13.464 -10.772 1.00 87.69 262 LEU A N 1
ATOM 2109 C CA . LEU A 1 262 ? 32.035 -12.860 -11.213 1.00 87.69 262 LEU A CA 1
ATOM 2110 C C . LEU A 1 262 ? 33.008 -12.606 -10.058 1.00 87.69 262 LEU A C 1
ATOM 2112 O O . LEU A 1 262 ? 34.199 -12.462 -10.304 1.00 87.69 262 LEU A O 1
ATOM 2116 N N . ARG A 1 263 ? 32.524 -12.538 -8.813 1.00 87.69 263 ARG A N 1
ATOM 2117 C CA . ARG A 1 263 ? 33.368 -12.324 -7.632 1.00 87.69 263 ARG A CA 1
ATOM 2118 C C . ARG A 1 263 ? 34.322 -13.491 -7.374 1.00 87.69 263 ARG A C 1
ATOM 2120 O O . ARG A 1 263 ? 35.442 -13.261 -6.932 1.00 87.69 263 ARG A O 1
ATOM 2127 N N . ASP A 1 264 ? 33.857 -14.709 -7.634 1.00 86.00 264 ASP A N 1
ATOM 2128 C CA . ASP A 1 264 ? 34.530 -15.944 -7.221 1.00 86.00 264 ASP A CA 1
ATOM 2129 C C . ASP A 1 264 ? 35.192 -16.676 -8.406 1.00 86.00 264 ASP A C 1
ATOM 2131 O O . ASP A 1 264 ? 35.737 -17.770 -8.251 1.00 86.00 264 ASP A O 1
ATOM 2135 N N . ILE A 1 265 ? 35.156 -16.085 -9.608 1.00 85.19 265 ILE A N 1
ATOM 2136 C CA . ILE A 1 265 ? 35.833 -16.632 -10.786 1.00 85.19 265 ILE A CA 1
ATOM 2137 C C . ILE A 1 265 ? 37.323 -16.321 -10.711 1.00 85.19 265 ILE A C 1
ATOM 2139 O O . ILE A 1 265 ? 37.719 -15.161 -10.738 1.00 85.19 265 ILE A O 1
ATOM 2143 N N . ASN A 1 266 ? 38.147 -17.368 -10.759 1.00 80.94 266 ASN A N 1
ATOM 2144 C CA . ASN A 1 266 ? 39.607 -17.239 -10.774 1.00 80.94 266 ASN A CA 1
ATOM 2145 C C . ASN A 1 266 ? 40.228 -17.350 -12.180 1.00 80.94 266 ASN A C 1
ATOM 2147 O O . ASN A 1 266 ? 41.350 -16.900 -12.382 1.00 80.94 266 ASN A O 1
ATOM 2151 N N . THR A 1 267 ? 39.521 -17.941 -13.152 1.00 78.25 267 THR A N 1
ATOM 2152 C CA . THR A 1 267 ? 39.924 -18.052 -14.572 1.00 78.25 267 THR A CA 1
ATOM 2153 C C . THR A 1 267 ? 38.677 -18.261 -15.444 1.00 78.25 267 THR A C 1
ATOM 2155 O O . THR A 1 267 ? 37.726 -18.863 -14.938 1.00 78.25 267 THR A O 1
ATOM 2158 N N . PRO A 1 268 ? 38.646 -17.846 -16.729 1.00 83.62 268 PRO A N 1
ATOM 2159 C CA . PRO A 1 268 ? 39.652 -17.104 -17.514 1.00 83.62 268 PRO A CA 1
ATOM 2160 C C . PRO A 1 268 ? 39.654 -15.583 -17.231 1.00 83.62 268 PRO A C 1
ATOM 2162 O O . PRO A 1 268 ? 38.995 -15.124 -16.297 1.00 83.62 268 PRO A O 1
ATOM 2165 N N . ASN A 1 269 ? 40.422 -14.809 -18.012 1.00 90.31 269 ASN A N 1
ATOM 2166 C CA . ASN A 1 269 ? 40.354 -13.343 -18.003 1.00 90.31 269 ASN A CA 1
ATOM 2167 C C . ASN A 1 269 ? 39.033 -12.884 -18.628 1.00 90.31 269 ASN A C 1
ATOM 2169 O O . ASN A 1 269 ? 38.720 -13.283 -19.752 1.00 90.31 269 ASN A O 1
ATOM 2173 N N . ILE A 1 270 ? 38.279 -12.040 -17.922 1.00 91.88 270 ILE A N 1
ATOM 2174 C CA . ILE A 1 270 ? 36.953 -11.589 -18.356 1.00 91.88 270 ILE A CA 1
ATOM 2175 C C . ILE A 1 270 ? 36.947 -10.076 -18.564 1.00 91.88 270 ILE A C 1
ATOM 2177 O O . ILE A 1 270 ? 37.320 -9.320 -17.668 1.00 91.88 270 ILE A O 1
ATOM 2181 N N . LEU A 1 271 ? 36.475 -9.628 -19.723 1.00 92.12 271 LEU A N 1
ATOM 2182 C CA . LEU A 1 271 ? 36.116 -8.237 -19.977 1.00 92.12 271 LEU A CA 1
ATOM 2183 C C . LEU A 1 271 ? 34.618 -8.059 -19.755 1.00 92.12 271 LEU A C 1
ATOM 2185 O O . LEU A 1 271 ? 33.799 -8.769 -20.337 1.00 92.12 271 LEU A O 1
ATOM 2189 N N . VAL A 1 272 ? 34.259 -7.109 -18.899 1.00 91.62 272 VAL A N 1
ATOM 2190 C CA . VAL A 1 272 ? 32.874 -6.864 -18.504 1.00 91.62 272 VAL A CA 1
ATOM 2191 C C . VAL A 1 272 ? 32.422 -5.501 -19.009 1.00 91.62 272 VAL A C 1
ATOM 2193 O O . VAL A 1 272 ? 33.006 -4.472 -18.666 1.00 91.62 272 VAL A O 1
ATOM 2196 N N . PHE A 1 273 ? 31.340 -5.497 -19.779 1.00 92.06 273 PHE A N 1
ATOM 2197 C CA . PHE A 1 273 ? 30.717 -4.322 -20.375 1.00 92.06 273 PHE A CA 1
ATOM 2198 C C . PHE A 1 273 ? 29.319 -4.131 -19.782 1.00 92.06 273 PHE A C 1
ATOM 2200 O O . PHE A 1 273 ? 28.542 -5.081 -19.691 1.00 92.06 273 PHE A O 1
ATOM 2207 N N . GLY A 1 274 ? 28.964 -2.912 -19.375 1.00 88.62 274 GLY A N 1
ATOM 2208 C CA . GLY A 1 274 ? 27.628 -2.649 -18.846 1.00 88.62 274 GLY A CA 1
ATOM 2209 C C . GLY A 1 274 ? 27.548 -1.621 -17.732 1.00 88.62 274 GLY A C 1
ATOM 2210 O O . GLY A 1 274 ? 28.447 -0.820 -17.528 1.00 88.62 274 GLY A O 1
ATOM 2211 N N . SER A 1 275 ? 26.425 -1.623 -17.018 1.00 85.38 275 SER A N 1
ATOM 2212 C CA . SER A 1 275 ? 26.090 -0.610 -16.006 1.00 85.38 275 SER A CA 1
ATOM 2213 C C . SER A 1 275 ? 25.835 -1.221 -14.629 1.00 85.38 275 SER A C 1
ATOM 2215 O O . SER A 1 275 ? 25.483 -2.397 -14.540 1.00 85.38 275 SER A O 1
ATOM 2217 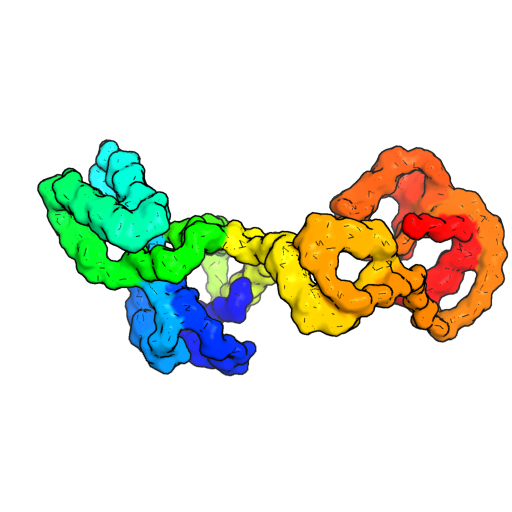N N . ASN A 1 276 ? 25.870 -0.381 -13.589 1.00 84.00 276 ASN A N 1
ATOM 2218 C CA . ASN A 1 276 ? 25.509 -0.711 -12.201 1.00 84.00 276 ASN A CA 1
ATOM 2219 C C . ASN A 1 276 ? 26.495 -1.640 -11.475 1.00 84.00 276 ASN A C 1
ATOM 2221 O O . ASN A 1 276 ? 26.058 -2.528 -10.750 1.00 84.00 276 ASN A O 1
ATOM 2225 N N . LEU A 1 277 ? 27.804 -1.429 -11.649 1.00 87.62 277 LEU A N 1
ATOM 2226 C CA . LEU A 1 277 ? 28.809 -2.100 -10.824 1.00 87.62 277 LEU A CA 1
ATOM 2227 C C . LEU A 1 277 ? 28.697 -1.616 -9.367 1.00 87.62 277 LEU A C 1
ATOM 2229 O O . LEU A 1 277 ? 28.945 -0.445 -9.081 1.00 87.62 277 LEU A O 1
ATOM 2233 N N . ASP A 1 278 ? 28.309 -2.514 -8.463 1.00 89.12 278 ASP A N 1
ATOM 2234 C CA . ASP A 1 278 ? 28.067 -2.240 -7.037 1.00 89.12 278 ASP A CA 1
ATOM 2235 C C . ASP A 1 278 ? 28.929 -3.102 -6.089 1.00 89.12 278 ASP A C 1
ATOM 2237 O O . ASP A 1 278 ? 28.731 -3.079 -4.873 1.00 89.12 278 ASP A O 1
ATOM 2241 N N . PHE A 1 279 ? 29.908 -3.839 -6.627 1.00 89.94 279 PHE A N 1
ATOM 2242 C CA . PHE A 1 279 ? 30.846 -4.675 -5.872 1.00 89.94 279 PHE A CA 1
ATOM 2243 C C . PHE A 1 279 ? 32.255 -4.642 -6.484 1.00 89.94 279 PHE A C 1
ATOM 2245 O O . PHE A 1 279 ? 32.451 -4.198 -7.613 1.00 89.94 279 PHE A O 1
ATOM 2252 N N . THR A 1 280 ? 33.256 -5.099 -5.731 1.00 90.19 280 THR A N 1
ATOM 2253 C CA . THR A 1 280 ? 34.646 -5.188 -6.203 1.00 90.19 280 THR A CA 1
ATOM 2254 C C . THR A 1 280 ? 34.868 -6.439 -7.045 1.00 90.19 280 THR A C 1
ATOM 2256 O O . THR A 1 280 ? 34.575 -7.547 -6.592 1.00 90.19 280 THR A O 1
ATOM 2259 N N . LEU A 1 281 ? 35.417 -6.248 -8.244 1.00 89.19 281 LEU A N 1
ATOM 2260 C CA . LEU A 1 281 ? 35.780 -7.319 -9.171 1.00 89.19 281 LEU A CA 1
ATOM 2261 C C . LEU A 1 281 ? 37.149 -7.922 -8.808 1.00 89.19 281 LEU A C 1
ATOM 2263 O O . LEU A 1 281 ? 38.009 -7.193 -8.304 1.00 89.19 281 LEU A O 1
ATOM 2267 N N . PRO A 1 282 ? 37.367 -9.227 -9.042 1.00 90.19 282 PRO A N 1
ATOM 2268 C CA . PRO A 1 282 ? 38.673 -9.851 -8.860 1.00 90.19 282 PRO A CA 1
ATOM 2269 C C . PRO A 1 282 ? 39.649 -9.440 -9.975 1.00 90.19 282 PRO A C 1
ATOM 2271 O O . PRO A 1 282 ? 39.254 -8.928 -11.020 1.00 90.19 282 PRO A O 1
ATOM 2274 N N . ASN A 1 283 ? 40.944 -9.687 -9.765 1.00 89.62 283 ASN A N 1
ATOM 2275 C CA . ASN A 1 283 ? 42.020 -9.189 -10.638 1.00 89.62 283 ASN A CA 1
ATOM 2276 C C . ASN A 1 283 ? 41.944 -9.682 -12.094 1.00 89.62 283 ASN A C 1
ATOM 2278 O O . ASN A 1 283 ? 42.450 -9.021 -12.995 1.00 89.62 283 ASN A O 1
ATOM 2282 N N . ASN A 1 284 ? 41.334 -10.841 -12.332 1.00 90.75 284 ASN A N 1
ATOM 2283 C CA . ASN A 1 284 ? 41.139 -11.426 -13.659 1.00 90.75 284 ASN A CA 1
ATOM 2284 C C . ASN A 1 284 ? 39.891 -10.884 -14.382 1.00 90.75 284 ASN A C 1
ATOM 2286 O O . ASN A 1 284 ? 39.618 -11.303 -15.505 1.00 90.75 284 ASN A O 1
ATOM 2290 N N . VAL A 1 285 ? 39.122 -9.974 -13.773 1.00 91.75 285 VAL A N 1
ATOM 2291 C CA . VAL A 1 285 ? 37.902 -9.402 -14.355 1.00 91.75 285 VAL A CA 1
ATOM 2292 C C . VAL A 1 285 ? 38.068 -7.891 -14.513 1.00 91.75 285 VAL A C 1
ATOM 2294 O O . VAL A 1 285 ? 38.116 -7.145 -13.538 1.00 91.75 285 VAL A O 1
ATOM 2297 N N . SER A 1 286 ? 38.137 -7.424 -15.759 1.00 92.00 286 SER A N 1
ATOM 2298 C CA . SER A 1 286 ? 38.334 -6.010 -16.090 1.00 92.00 286 SER A CA 1
ATOM 2299 C C . SER A 1 286 ? 37.028 -5.361 -16.534 1.00 92.00 286 SER A C 1
ATOM 2301 O O . SER A 1 286 ? 36.400 -5.784 -17.504 1.00 92.00 286 SER A O 1
ATOM 2303 N N . TYR A 1 287 ? 36.624 -4.298 -15.840 1.00 92.50 287 TYR A N 1
ATOM 2304 C CA . TYR A 1 287 ? 35.457 -3.505 -16.216 1.00 92.50 287 TYR A CA 1
ATOM 2305 C C . TYR A 1 287 ? 35.811 -2.498 -17.314 1.00 92.50 287 TYR A C 1
ATOM 2307 O O . TYR A 1 287 ? 36.678 -1.648 -17.126 1.00 92.50 287 TYR A O 1
ATOM 2315 N N . MET A 1 288 ? 35.119 -2.585 -18.448 1.00 92.19 288 MET A N 1
ATOM 2316 C CA . MET A 1 288 ? 35.354 -1.759 -19.638 1.00 92.19 288 MET A CA 1
ATOM 2317 C C . MET A 1 288 ? 34.408 -0.557 -19.744 1.00 92.19 288 MET A C 1
ATOM 2319 O O . MET A 1 288 ? 34.600 0.298 -20.603 1.00 92.19 288 MET A O 1
ATOM 2323 N N . GLY A 1 289 ? 33.401 -0.461 -18.871 1.00 90.69 289 GLY A N 1
ATOM 2324 C CA . GLY A 1 289 ? 32.400 0.604 -18.914 1.00 90.69 289 GLY A CA 1
ATOM 2325 C C . GLY A 1 289 ? 31.108 0.210 -19.632 1.00 90.69 289 GLY A C 1
ATOM 2326 O O . GLY A 1 289 ? 30.922 -0.928 -20.071 1.00 90.69 289 GLY A O 1
ATOM 2327 N N . LYS A 1 290 ? 30.194 1.178 -19.733 1.00 91.19 290 LYS A N 1
ATOM 2328 C CA . LYS A 1 290 ? 28.941 1.059 -20.483 1.00 91.19 290 LYS A CA 1
ATOM 2329 C C . LYS A 1 290 ? 29.148 1.612 -21.891 1.00 91.19 290 LYS A C 1
ATOM 2331 O O . LYS A 1 290 ? 29.606 2.741 -22.032 1.00 91.19 290 LYS A O 1
ATOM 2336 N N . PHE A 1 291 ? 28.733 0.849 -22.894 1.00 88.25 291 PHE A N 1
ATOM 2337 C CA . PHE A 1 291 ? 28.675 1.284 -24.286 1.00 88.25 291 PHE A CA 1
ATOM 2338 C C . PHE A 1 291 ? 27.264 1.100 -24.824 1.00 88.25 291 PHE A C 1
ATOM 2340 O O . PHE A 1 291 ? 26.516 0.254 -24.322 1.00 88.25 291 PHE A O 1
ATOM 2347 N N . ASP A 1 292 ? 26.922 1.890 -25.834 1.00 84.88 292 ASP A N 1
ATOM 2348 C CA . ASP A 1 292 ? 25.743 1.631 -26.646 1.00 84.88 292 ASP A CA 1
ATOM 2349 C C . ASP A 1 292 ? 26.005 0.455 -27.596 1.00 84.88 292 ASP A C 1
ATOM 2351 O O . ASP A 1 292 ? 27.144 0.043 -27.818 1.00 84.88 292 ASP A O 1
ATOM 2355 N N . ASN A 1 293 ? 24.930 -0.120 -28.127 1.00 81.94 293 ASN A N 1
ATOM 2356 C CA . ASN A 1 293 ? 24.956 -1.372 -28.881 1.00 81.94 293 ASN A CA 1
ATOM 2357 C C . ASN A 1 293 ? 25.900 -1.339 -30.097 1.00 81.94 293 ASN A C 1
ATOM 2359 O O . ASN A 1 293 ? 26.742 -2.227 -30.238 1.00 81.94 293 ASN A O 1
ATOM 2363 N N . ASP A 1 294 ? 25.809 -0.300 -30.928 1.00 84.69 294 ASP A N 1
ATOM 2364 C CA . ASP A 1 294 ? 26.639 -0.172 -32.134 1.00 84.69 294 ASP A CA 1
ATOM 2365 C C . ASP A 1 294 ? 28.111 0.131 -31.809 1.00 84.69 294 ASP A C 1
ATOM 2367 O O . ASP A 1 294 ? 29.004 -0.249 -32.561 1.00 84.69 294 ASP A O 1
ATOM 2371 N N . ASP A 1 295 ? 28.384 0.737 -30.649 1.00 86.94 295 ASP A N 1
ATOM 2372 C CA . ASP A 1 295 ? 29.745 0.984 -30.161 1.00 86.94 295 ASP A CA 1
ATOM 2373 C C . ASP A 1 295 ? 30.360 -0.240 -29.477 1.00 86.94 295 ASP A C 1
ATOM 2375 O O . ASP A 1 295 ? 31.588 -0.331 -29.346 1.00 86.94 295 ASP A O 1
ATOM 2379 N N . LEU A 1 296 ? 29.524 -1.143 -28.963 1.00 87.44 296 LEU A N 1
ATOM 2380 C CA . LEU A 1 296 ? 29.947 -2.346 -28.260 1.00 87.44 296 LEU A CA 1
ATOM 2381 C C . LEU A 1 296 ? 30.437 -3.409 -29.244 1.00 87.44 296 LEU A C 1
ATOM 2383 O O . LEU A 1 296 ? 31.481 -4.006 -29.000 1.00 87.44 296 LEU A O 1
ATOM 2387 N N . ILE A 1 297 ? 29.729 -3.617 -30.358 1.00 85.75 297 ILE A N 1
ATOM 2388 C CA . ILE A 1 297 ? 30.051 -4.674 -31.331 1.00 85.75 297 ILE A CA 1
ATOM 2389 C C . ILE A 1 297 ? 31.502 -4.595 -31.830 1.00 85.75 297 ILE A C 1
ATOM 2391 O O . ILE A 1 297 ? 32.199 -5.606 -31.730 1.00 85.75 297 ILE A O 1
ATOM 2395 N N . PRO A 1 298 ? 32.033 -3.432 -32.262 1.00 85.75 298 PRO A N 1
ATOM 2396 C CA . PRO A 1 298 ? 33.420 -3.348 -32.714 1.00 85.75 298 PRO A CA 1
ATOM 2397 C C . PRO A 1 298 ? 34.450 -3.642 -31.616 1.00 85.75 298 PRO A C 1
ATOM 2399 O O . PRO A 1 298 ? 35.596 -3.969 -31.920 1.00 85.75 298 PRO A O 1
ATOM 2402 N N . LYS A 1 299 ? 34.065 -3.523 -30.336 1.00 85.12 299 LYS A N 1
ATOM 2403 C CA . LYS A 1 299 ? 34.922 -3.843 -29.183 1.00 85.12 299 LYS A CA 1
ATOM 2404 C C . LYS A 1 299 ? 34.916 -5.333 -28.846 1.00 85.12 299 LYS A C 1
ATOM 2406 O O . LYS A 1 299 ? 35.856 -5.808 -28.220 1.00 85.12 299 LYS A O 1
ATOM 2411 N N . LEU A 1 300 ? 33.903 -6.076 -29.289 1.00 85.81 300 LEU A N 1
ATOM 2412 C CA . LEU A 1 300 ? 33.802 -7.532 -29.154 1.00 85.81 300 LEU A CA 1
ATOM 2413 C C . LEU A 1 300 ? 34.522 -8.256 -30.309 1.00 85.81 300 LEU A C 1
ATOM 2415 O O . LEU A 1 300 ? 34.038 -9.253 -30.835 1.00 85.81 300 LEU A O 1
ATOM 2419 N N . ASN A 1 301 ? 35.685 -7.747 -30.721 1.00 83.94 301 ASN A N 1
ATOM 2420 C CA . ASN A 1 301 ? 36.444 -8.241 -31.875 1.00 83.94 301 ASN A CA 1
ATOM 2421 C C . ASN A 1 301 ? 37.419 -9.389 -31.551 1.00 83.94 301 ASN A C 1
ATOM 2423 O O . ASN A 1 301 ? 38.096 -9.904 -32.443 1.00 83.94 301 ASN A O 1
ATOM 2427 N N . SER A 1 302 ? 37.531 -9.781 -30.283 1.00 82.25 302 SER A N 1
ATOM 2428 C CA . SER A 1 302 ? 38.378 -10.891 -29.858 1.00 82.25 302 SER A CA 1
ATOM 2429 C C . SER A 1 302 ? 37.792 -11.616 -28.656 1.00 82.25 302 SER A C 1
ATOM 2431 O O . SER A 1 302 ? 37.085 -11.021 -27.842 1.00 82.25 302 SER A O 1
ATOM 2433 N N . GLY A 1 303 ? 38.120 -12.899 -28.528 1.00 82.81 303 GLY A N 1
ATOM 2434 C CA . GLY A 1 303 ? 37.691 -13.727 -27.403 1.00 82.81 303 GLY A CA 1
ATOM 2435 C C . GLY A 1 303 ? 36.300 -14.333 -27.570 1.00 82.81 303 GLY A C 1
ATOM 2436 O O . GLY A 1 303 ? 35.679 -14.244 -28.627 1.00 82.81 303 GLY A O 1
ATOM 2437 N N . TYR A 1 304 ? 35.818 -14.982 -26.515 1.00 82.56 304 TYR A N 1
ATOM 2438 C CA . TYR A 1 304 ? 34.539 -15.694 -26.497 1.00 82.56 304 TYR A CA 1
ATOM 2439 C C . TYR A 1 304 ? 33.459 -14.873 -25.797 1.00 82.56 304 TYR A C 1
ATOM 2441 O O . TYR A 1 304 ? 33.715 -14.276 -24.757 1.00 82.56 304 TYR A O 1
ATOM 2449 N N . GLY A 1 305 ? 32.238 -14.859 -26.328 1.00 78.50 305 GLY A N 1
ATOM 2450 C CA . GLY A 1 305 ? 31.087 -14.287 -25.628 1.00 78.50 305 GLY A CA 1
ATOM 2451 C C . GLY A 1 305 ? 30.550 -15.248 -24.568 1.00 78.50 305 GLY A C 1
ATOM 2452 O O . GLY A 1 305 ? 30.342 -16.426 -24.855 1.00 78.50 305 GLY A O 1
ATOM 2453 N N . LEU A 1 306 ? 30.311 -14.752 -23.355 1.00 70.19 306 LEU A N 1
ATOM 2454 C CA . LEU A 1 306 ? 29.550 -15.468 -22.336 1.00 70.19 306 LEU A CA 1
ATOM 2455 C C . LEU A 1 306 ? 28.066 -15.123 -22.513 1.00 70.19 306 LEU A C 1
ATOM 2457 O O . LEU A 1 306 ? 27.660 -13.998 -22.211 1.00 70.19 306 LEU A O 1
ATOM 2461 N N . LEU A 1 307 ? 27.304 -16.076 -23.060 1.00 55.41 307 LEU A N 1
ATOM 2462 C CA . LEU A 1 307 ? 25.842 -16.016 -23.196 1.00 55.41 307 LEU A CA 1
ATOM 2463 C C . LEU A 1 307 ? 25.145 -16.387 -21.882 1.00 55.41 307 LEU A C 1
ATOM 2465 O O . LEU A 1 307 ? 25.604 -17.350 -21.225 1.00 55.41 307 LEU A O 1
#

Radius of gyration: 28.08 Å; chains: 1; bounding box: 63×56×71 Å

InterPro domains:
  IPR001207 Transposase, mutator type [PF00872] (2-170)
  IPR001207 Transposase, mutator type [PTHR33217] (2-174)

Organism: NCBI:txid585506

Sequence (307 aa):
MLNYQVAPTESTGIWTELLGTLIKQGVKDVLLFVADGLVGLDEGLNRHFPKAKRQRCLVHVGRNLVNKVRVKDRKAVISDFKQVHRAANREAAELKLNEFANNWHQTYPKLIKDLLKMPNLLTFMDFPPAIRQSLYSTNLIENFNKHLKRTTHHKEQFQTEDSLDRFLVSQFNVYKEKSLKRIHRGFKIGVDEEVALLNKFDLITLPSIAAENILRKQGLIVPTIIQQGPFDFLTQAPEVSSIFSSIVNFAGNISFSKVGFLRDINTPNILVFGSNLDFTLPNNVSYMGKFDNDDLIPKLNSGYGLL

pLDDT: mean 87.5, std 6.25, range [55.41, 95.94]

Foldseek 3Di:
DQDDDDDPDQALVVLLVRLVVSVVVPDDAAAEDEEADTPNNVVSCCVRHVNHAYAHALVNLLVVLLVQDDPVCNVVLSVLSVQLLVDPANVSSVVSLVVSCVVCCVPCVPSNVVVVPDPRHCVLRVDDPQCSCVRRDPPLVVVLVVVVVVVVVVVVDDPDVVSVVVVVVVSVVVSCVVCVPDDDGSRPQDLLNVLVVQLVDLEDEDQDPVRVVVSVVSPRPRPYYHHDYPDDDDEPADDAAADEDLEEEEEDAQACVVPVVQQPDPDDQYEYEYDDNPDDGDPSYHYPYYDDDSVVNNVNRYDHYDD